Protein AF-A0A061RBA2-F1 (afdb_monomer_lite)

Organism: NCBI:txid582737

Foldseek 3Di:
DPDDLVRLLVVLQVQLLVCLVVVVQLSNLVSLLCSCPVRPDDNVVLVPDPSCVSSVPDPSVLVSQCRGDPHDHSVVSVVVVVCVVPPCLVVLLCVLVVQLVVLVVVLVVLVVLQVQLVVDDDPRDPNVVSVVSNVVSVVSNVVSVVVNVVSVVVVVVVVVVVVVVVVVVVVVVVVVVPDDPPDDDDD

InterPro domains:
  IPR021883 Protein LOW PSII ACCUMULATION 1-like [PF11998] (76-152)

Radius of gyration: 28.34 Å; chains: 1; bounding box: 62×50×85 Å

Sequence (187 aa):
MDPNADEARAAHYNSACCYTKLRKWDEAADSVVSAVNDYDLKFIVALKDDDLKELREQPVFDRVVGEVTGGLSQEAYIKARQEARSPFMLVRTIALGGLSAGAALGLIIITGRLIAAIRGGEGAPDLQQTLQNFGINAGALALLVFLLARDQRRKKRELGVIEREERLAKLQVQDDGGRPSAASPAP

Secondary structure (DSSP, 8-state):
-PPPHHHHHHHHHHHHHHHHHTT-HHHHHHHHHHHHHTT---HHHHHH-STTHHHHHSTTHHHHHHHSTTS--HHHHHHHHHHHHSTTHHHHHHHHHHHHHHHHHHHHHHHHHHHHHHH--TTPPPHHHHHHHHHHHHHHHHHHHHHHHHHHHHHHHHHHHHHHHHHHHHHHHHHTT-S--------

pLDDT: mean 84.37, std 13.99, range [33.91, 96.94]

Structure (mmCIF, N/CA/C/O backbone):
data_AF-A0A061RBA2-F1
#
_entry.id   AF-A0A061RBA2-F1
#
loop_
_atom_site.group_PDB
_atom_site.id
_atom_site.type_symbol
_atom_site.label_atom_id
_atom_site.label_alt_id
_atom_site.label_comp_id
_atom_site.label_asym_id
_atom_site.label_entity_id
_atom_site.label_seq_id
_atom_site.pdbx_PDB_ins_code
_atom_site.Cartn_x
_atom_site.Cartn_y
_atom_site.Cartn_z
_atom_site.occupancy
_atom_site.B_iso_or_equiv
_atom_site.auth_seq_id
_atom_site.auth_comp_id
_atom_site.auth_asym_id
_atom_site.auth_atom_id
_atom_site.pdbx_PDB_model_num
ATOM 1 N N . MET A 1 1 ? 34.773 -3.285 -37.313 1.00 58.47 1 MET A N 1
ATOM 2 C CA . MET A 1 1 ? 35.112 -2.506 -36.109 1.00 58.47 1 MET A CA 1
ATOM 3 C C . MET A 1 1 ? 34.164 -2.993 -35.049 1.00 58.47 1 MET A C 1
ATOM 5 O O . MET A 1 1 ? 32.964 -2.900 -35.277 1.00 58.47 1 MET A O 1
ATOM 9 N N . ASP A 1 2 ? 34.690 -3.587 -33.987 1.00 73.00 2 ASP A N 1
ATOM 10 C CA . ASP A 1 2 ? 33.855 -3.984 -32.859 1.00 73.00 2 ASP A CA 1
ATOM 11 C C . ASP A 1 2 ? 33.477 -2.709 -32.091 1.00 73.00 2 ASP A C 1
ATOM 13 O O . ASP A 1 2 ? 34.366 -1.888 -31.835 1.00 73.00 2 ASP A O 1
ATOM 17 N N . PRO A 1 3 ? 32.183 -2.474 -31.817 1.00 75.38 3 PRO A N 1
ATOM 18 C CA . PRO A 1 3 ? 31.733 -1.247 -31.175 1.00 75.38 3 PRO A CA 1
ATOM 19 C C . PRO A 1 3 ? 32.320 -1.127 -29.768 1.00 75.38 3 PRO A C 1
ATOM 21 O O . PRO A 1 3 ? 32.401 -2.109 -29.026 1.00 75.38 3 PRO A O 1
ATOM 24 N N . ASN A 1 4 ? 32.706 0.091 -29.384 1.00 88.25 4 ASN A N 1
ATOM 25 C CA . ASN A 1 4 ? 33.126 0.359 -28.010 1.00 88.25 4 ASN A CA 1
ATOM 26 C C . ASN A 1 4 ? 31.926 0.226 -27.046 1.00 88.25 4 ASN A C 1
ATOM 28 O O . ASN A 1 4 ? 30.779 0.408 -27.451 1.00 88.25 4 ASN A O 1
ATOM 32 N N . ALA A 1 5 ? 32.170 -0.027 -25.757 1.00 85.62 5 ALA A N 1
ATOM 33 C CA . ALA A 1 5 ? 31.116 -0.216 -24.752 1.00 85.62 5 ALA A CA 1
ATOM 34 C C . ALA A 1 5 ? 30.119 0.960 -24.689 1.00 85.62 5 ALA A C 1
ATOM 36 O O . ALA A 1 5 ? 28.915 0.750 -24.550 1.00 85.62 5 ALA A O 1
ATOM 37 N N . ASP A 1 6 ? 30.598 2.195 -24.864 1.00 87.69 6 ASP A N 1
ATOM 38 C CA . ASP A 1 6 ? 29.746 3.390 -24.899 1.00 87.69 6 ASP A CA 1
ATOM 39 C C . ASP A 1 6 ? 28.858 3.455 -26.151 1.00 87.69 6 ASP A C 1
ATOM 41 O O . ASP A 1 6 ? 27.699 3.869 -26.074 1.00 87.69 6 ASP A O 1
ATOM 45 N N . GLU A 1 7 ? 29.386 3.026 -27.300 1.00 88.81 7 GLU A N 1
ATOM 46 C CA . GLU A 1 7 ? 28.647 2.969 -28.564 1.00 88.81 7 GLU A CA 1
ATOM 47 C C . GLU A 1 7 ? 27.598 1.860 -28.520 1.00 88.81 7 GLU A C 1
ATOM 49 O O . GLU A 1 7 ? 26.463 2.072 -28.941 1.00 88.81 7 GLU A O 1
ATOM 54 N N . ALA A 1 8 ? 27.944 0.707 -27.940 1.00 88.75 8 ALA A N 1
ATOM 55 C CA . ALA A 1 8 ? 27.019 -0.395 -27.721 1.00 88.75 8 ALA A CA 1
ATOM 56 C C . ALA A 1 8 ? 25.894 0.004 -26.752 1.00 88.75 8 ALA A C 1
ATOM 58 O O . ALA A 1 8 ? 24.720 -0.205 -27.064 1.00 88.75 8 ALA A O 1
ATOM 59 N N . ARG A 1 9 ? 26.212 0.691 -25.642 1.00 91.81 9 ARG A N 1
ATOM 60 C CA . ARG A 1 9 ? 25.202 1.254 -24.730 1.00 91.81 9 ARG A CA 1
ATOM 61 C C . ARG A 1 9 ? 24.229 2.169 -25.466 1.00 91.81 9 ARG A C 1
ATOM 63 O O . ARG A 1 9 ? 23.015 2.020 -25.334 1.00 91.81 9 ARG A O 1
ATOM 70 N N . ALA A 1 10 ? 24.757 3.125 -26.232 1.00 91.25 10 ALA A N 1
ATOM 71 C CA . ALA A 1 10 ? 23.942 4.072 -26.984 1.00 91.25 10 ALA A CA 1
ATOM 72 C C . ALA A 1 10 ? 23.105 3.368 -28.062 1.00 91.25 10 ALA A C 1
ATOM 74 O O . ALA A 1 10 ? 21.946 3.720 -28.258 1.00 91.25 10 ALA A O 1
ATOM 75 N N . ALA A 1 11 ? 23.657 2.351 -28.727 1.00 92.88 11 ALA A N 1
ATOM 76 C CA . ALA A 1 11 ? 22.949 1.566 -29.729 1.00 92.88 11 ALA A CA 1
ATOM 77 C C . ALA A 1 11 ? 21.765 0.803 -29.122 1.00 92.88 11 ALA A C 1
ATOM 79 O O . ALA A 1 11 ? 20.645 0.949 -29.612 1.00 92.88 11 ALA A O 1
ATOM 80 N N . HIS A 1 12 ? 21.976 0.064 -28.026 1.00 92.50 12 HIS A N 1
ATOM 81 C CA . HIS A 1 12 ? 20.900 -0.654 -27.338 1.00 92.50 12 HIS A CA 1
ATOM 82 C C . HIS A 1 12 ? 19.836 0.306 -26.797 1.00 92.50 12 HIS A C 1
ATOM 84 O O . HIS A 1 12 ? 18.644 0.087 -27.013 1.00 92.50 12 HIS A O 1
ATOM 90 N N . TYR A 1 13 ? 20.244 1.432 -26.210 1.00 93.00 13 TYR A N 1
ATOM 91 C CA . TYR A 1 13 ? 19.311 2.458 -25.750 1.00 93.00 13 TYR A CA 1
ATOM 92 C C . TYR A 1 13 ? 18.467 3.058 -26.885 1.00 93.00 13 TYR A C 1
ATOM 94 O O . TYR A 1 13 ? 17.239 3.078 -26.816 1.00 93.00 13 TYR A O 1
ATOM 102 N N . ASN A 1 14 ? 19.108 3.490 -27.972 1.00 94.88 14 ASN A N 1
ATOM 103 C CA . ASN A 1 14 ? 18.415 4.062 -29.126 1.00 94.88 14 ASN A CA 1
ATOM 104 C C . ASN A 1 14 ? 17.501 3.031 -29.801 1.00 94.88 14 ASN A C 1
ATOM 106 O O . ASN A 1 14 ? 16.414 3.380 -30.269 1.00 94.88 14 ASN A O 1
ATOM 110 N N . SER A 1 15 ? 17.917 1.761 -29.828 1.00 94.50 15 SER A N 1
ATOM 111 C CA . SER A 1 15 ? 17.091 0.668 -30.334 1.00 94.50 15 SER A CA 1
ATOM 112 C C . SER A 1 15 ? 15.850 0.458 -29.468 1.00 94.50 15 SER A C 1
ATOM 114 O O . SER A 1 15 ? 14.761 0.349 -30.023 1.00 94.50 15 SER A O 1
ATOM 116 N N . ALA A 1 16 ? 15.964 0.537 -28.137 1.00 94.75 16 ALA A N 1
ATOM 117 C CA . ALA A 1 16 ? 14.819 0.472 -27.234 1.00 94.75 16 ALA A CA 1
ATOM 118 C C . ALA A 1 16 ? 13.806 1.597 -27.502 1.00 94.75 16 ALA A C 1
ATOM 120 O O . ALA A 1 16 ? 12.604 1.336 -27.607 1.00 94.75 16 ALA A O 1
ATOM 121 N N . CYS A 1 17 ? 14.276 2.836 -27.688 1.00 95.06 17 CYS A N 1
ATOM 122 C CA . CYS A 1 17 ? 13.412 3.967 -28.046 1.00 95.06 17 CYS A CA 1
ATOM 123 C C . CYS A 1 17 ? 12.725 3.750 -29.406 1.00 95.06 17 CYS A C 1
ATOM 125 O O . CYS A 1 17 ? 11.528 4.003 -29.553 1.00 95.06 17 CYS A O 1
ATOM 127 N N . CYS A 1 18 ? 13.452 3.233 -30.401 1.00 95.38 18 CYS A N 1
ATOM 128 C CA . CYS A 1 18 ? 12.883 2.919 -31.712 1.00 95.38 18 CYS A CA 1
ATOM 129 C C . CYS A 1 18 ? 11.846 1.792 -31.641 1.00 95.38 18 CYS A C 1
ATOM 131 O O . CYS A 1 18 ? 10.752 1.936 -32.183 1.00 95.38 18 CYS A O 1
ATOM 133 N N . TYR A 1 19 ? 12.148 0.688 -30.956 1.00 95.69 19 TYR A N 1
ATOM 134 C CA . TYR A 1 19 ? 11.224 -0.433 -30.794 1.00 95.69 19 TYR A CA 1
ATOM 135 C C . TYR A 1 19 ? 9.962 -0.031 -30.034 1.00 95.69 19 TYR A C 1
ATOM 137 O O . TYR A 1 19 ? 8.870 -0.443 -30.421 1.00 95.69 19 TYR A O 1
ATOM 145 N N . THR A 1 20 ? 10.087 0.860 -29.048 1.00 93.56 20 THR A N 1
ATOM 146 C CA . THR A 1 20 ? 8.939 1.451 -28.349 1.00 93.56 20 THR A CA 1
ATOM 147 C C . THR A 1 20 ? 8.023 2.198 -29.322 1.00 93.56 20 THR A C 1
ATOM 149 O O . THR A 1 20 ? 6.826 1.923 -29.368 1.00 93.56 20 THR A O 1
ATOM 152 N N . LYS A 1 21 ? 8.578 3.060 -30.188 1.00 92.56 21 LYS A N 1
ATOM 153 C CA . LYS A 1 21 ? 7.811 3.778 -31.230 1.00 92.56 21 LYS A CA 1
ATOM 154 C C . LYS A 1 21 ? 7.180 2.839 -32.262 1.00 92.56 21 LYS A C 1
ATOM 156 O O . LYS A 1 21 ? 6.115 3.133 -32.800 1.00 92.56 21 LYS A O 1
ATOM 161 N N . LEU A 1 22 ? 7.818 1.700 -32.526 1.00 92.94 22 LEU A N 1
ATOM 162 C CA . LEU A 1 22 ? 7.304 0.648 -33.406 1.00 92.94 22 LEU A CA 1
ATOM 163 C C . LEU A 1 22 ? 6.329 -0.315 -32.708 1.00 92.94 22 LEU A C 1
ATOM 165 O O . LEU A 1 22 ? 5.834 -1.230 -33.364 1.00 92.94 22 LEU A O 1
ATOM 169 N N . ARG A 1 23 ? 6.040 -0.123 -31.410 1.00 90.06 23 ARG A N 1
ATOM 170 C CA . ARG A 1 23 ? 5.197 -1.003 -30.577 1.00 90.06 23 ARG A CA 1
ATOM 171 C C . ARG A 1 23 ? 5.680 -2.455 -30.519 1.00 90.06 23 ARG A C 1
ATOM 173 O O . ARG A 1 23 ? 4.893 -3.382 -30.344 1.00 90.06 23 ARG A O 1
ATOM 180 N N . LYS A 1 24 ? 6.988 -2.640 -30.666 1.00 91.56 24 LYS A N 1
ATOM 181 C CA . LYS A 1 24 ? 7.698 -3.910 -30.519 1.00 91.56 24 LYS A CA 1
ATOM 182 C C . LYS A 1 24 ? 8.152 -4.050 -29.073 1.00 91.56 24 LYS A C 1
ATOM 184 O O . LYS A 1 24 ? 9.262 -3.662 -28.715 1.00 91.56 24 LYS A O 1
ATOM 189 N N . TRP A 1 25 ? 7.216 -4.450 -28.217 1.00 90.25 25 TRP A N 1
ATOM 190 C CA . TRP A 1 25 ? 7.360 -4.313 -26.768 1.00 90.25 25 TRP A CA 1
ATOM 191 C C . TRP A 1 25 ? 8.420 -5.241 -26.174 1.00 90.25 25 TRP A C 1
ATOM 193 O O . TRP A 1 25 ? 9.168 -4.804 -25.303 1.00 90.25 25 TRP A O 1
ATOM 203 N N . ASP A 1 26 ? 8.511 -6.481 -26.655 1.00 90.44 26 ASP A N 1
ATOM 204 C CA . ASP A 1 26 ? 9.513 -7.442 -26.190 1.00 90.44 26 ASP A CA 1
ATOM 205 C C . ASP A 1 26 ? 10.922 -7.028 -26.619 1.00 90.44 26 ASP A C 1
ATOM 207 O O . ASP A 1 26 ? 11.812 -6.938 -25.781 1.00 90.44 26 ASP A O 1
ATOM 211 N N . GLU A 1 27 ? 11.117 -6.646 -27.882 1.00 92.75 27 GLU A N 1
ATOM 212 C CA . GLU A 1 27 ? 12.429 -6.204 -28.364 1.00 92.75 27 GLU A CA 1
ATOM 213 C C . GLU A 1 27 ? 12.877 -4.899 -27.695 1.00 92.75 27 GLU A C 1
ATOM 215 O O . GLU A 1 27 ? 14.066 -4.708 -27.422 1.00 92.75 27 GLU A O 1
ATOM 220 N N . ALA A 1 28 ? 11.931 -4.001 -27.400 1.00 94.56 28 ALA A N 1
ATOM 221 C CA . ALA A 1 28 ? 12.200 -2.799 -26.622 1.00 94.56 28 ALA A CA 1
ATOM 222 C C . ALA A 1 28 ? 12.632 -3.145 -25.191 1.00 94.56 28 ALA A C 1
ATOM 224 O O . ALA A 1 28 ? 13.622 -2.596 -24.710 1.00 94.56 28 ALA A O 1
ATOM 225 N N . ALA A 1 29 ? 11.919 -4.060 -24.527 1.00 93.69 29 ALA A N 1
ATOM 226 C CA . ALA A 1 29 ? 12.232 -4.520 -23.179 1.00 93.69 29 ALA A CA 1
ATOM 227 C C . ALA A 1 29 ? 13.623 -5.162 -23.106 1.00 93.69 29 ALA A C 1
ATOM 229 O O . ALA A 1 29 ? 14.443 -4.743 -22.289 1.00 93.69 29 ALA A O 1
ATOM 230 N N . ASP A 1 30 ? 13.916 -6.099 -24.006 1.00 94.88 30 ASP A N 1
ATOM 231 C CA . ASP A 1 30 ? 15.189 -6.821 -24.041 1.00 94.88 30 ASP A CA 1
ATOM 232 C C . ASP A 1 30 ? 16.357 -5.858 -24.309 1.00 94.88 30 ASP A C 1
AT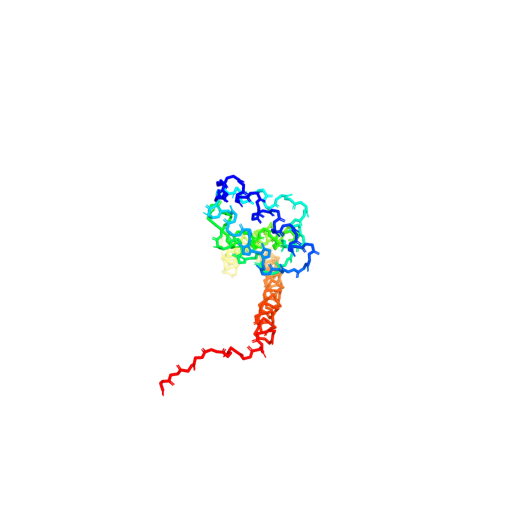OM 234 O O . ASP A 1 30 ? 17.406 -5.929 -23.667 1.00 94.88 30 ASP A O 1
ATOM 238 N N . SER A 1 31 ? 16.147 -4.868 -25.184 1.00 94.56 31 SER A N 1
ATOM 239 C CA . SER A 1 31 ? 17.141 -3.826 -25.462 1.00 94.56 31 SER A CA 1
ATOM 240 C C . SER A 1 31 ? 17.426 -2.940 -24.243 1.00 94.56 31 SER A C 1
ATOM 242 O O . SER A 1 31 ? 18.573 -2.543 -24.035 1.00 94.56 31 SER A O 1
ATOM 244 N N . VAL A 1 32 ? 16.416 -2.642 -23.411 1.00 93.81 32 VAL A N 1
ATOM 245 C CA . VAL A 1 32 ? 16.615 -1.921 -22.138 1.00 93.81 32 VAL A CA 1
ATOM 246 C C . VAL A 1 32 ? 17.376 -2.787 -21.137 1.00 93.81 32 VAL A C 1
ATOM 248 O O . VAL A 1 32 ? 18.303 -2.284 -20.503 1.00 93.81 32 VAL A O 1
ATOM 251 N N . VAL A 1 33 ? 17.017 -4.067 -21.002 1.00 93.62 33 VAL A N 1
ATOM 252 C CA . VAL A 1 33 ? 17.697 -5.003 -20.092 1.00 93.62 33 VAL A CA 1
ATOM 253 C C . VAL A 1 33 ? 19.177 -5.108 -20.448 1.00 93.62 33 VAL A C 1
ATOM 255 O O . VAL A 1 33 ? 20.013 -4.874 -19.576 1.00 93.62 33 VAL A O 1
ATOM 258 N N . SER A 1 34 ? 19.512 -5.343 -21.720 1.00 92.81 34 SER A N 1
ATOM 259 C CA . SER A 1 34 ? 20.907 -5.389 -22.169 1.00 92.81 34 SER A CA 1
ATOM 260 C C . SER A 1 34 ? 21.630 -4.058 -21.984 1.00 92.81 34 SER A C 1
ATOM 262 O O . SER A 1 34 ? 22.757 -4.035 -21.497 1.00 92.81 34 SER A O 1
ATOM 264 N N . ALA A 1 35 ? 20.994 -2.920 -22.290 1.00 92.62 35 ALA A N 1
ATOM 265 C CA . ALA A 1 35 ? 21.623 -1.615 -22.078 1.00 92.62 35 ALA A CA 1
ATOM 266 C C . ALA A 1 35 ? 22.026 -1.398 -20.610 1.00 92.62 35 ALA A C 1
ATOM 268 O O . ALA A 1 35 ? 23.083 -0.824 -20.343 1.00 92.62 35 ALA A O 1
ATOM 269 N N . VAL A 1 36 ? 21.197 -1.845 -19.664 1.00 92.19 36 VAL A N 1
ATOM 270 C CA . VAL A 1 36 ? 21.453 -1.672 -18.231 1.00 92.19 36 VAL A CA 1
ATOM 271 C C . VAL A 1 36 ? 22.423 -2.717 -17.687 1.00 92.19 36 VAL A C 1
ATOM 273 O O . VAL A 1 36 ? 23.406 -2.346 -17.053 1.00 92.19 36 VAL A O 1
ATOM 276 N N . ASN A 1 37 ? 22.163 -4.000 -17.929 1.00 91.62 37 ASN A N 1
ATOM 277 C CA . ASN A 1 37 ? 22.933 -5.092 -17.336 1.00 91.62 37 ASN A CA 1
ATOM 278 C C . ASN A 1 37 ? 24.298 -5.276 -18.005 1.00 91.62 37 ASN A C 1
ATOM 280 O O . ASN A 1 37 ? 25.292 -5.469 -17.307 1.00 91.62 37 ASN A O 1
ATOM 284 N N . ASP A 1 38 ? 24.350 -5.198 -19.336 1.00 91.94 38 ASP A N 1
ATOM 285 C CA . ASP A 1 38 ? 25.556 -5.534 -20.101 1.00 91.94 38 ASP A CA 1
ATOM 286 C C . ASP A 1 38 ? 26.443 -4.302 -20.334 1.00 91.94 38 ASP A C 1
ATOM 288 O O . ASP A 1 38 ? 27.662 -4.424 -20.464 1.00 91.94 38 ASP A O 1
ATOM 292 N N . TYR A 1 39 ? 25.845 -3.104 -20.360 1.00 90.69 39 TYR A N 1
ATOM 293 C CA . TYR A 1 3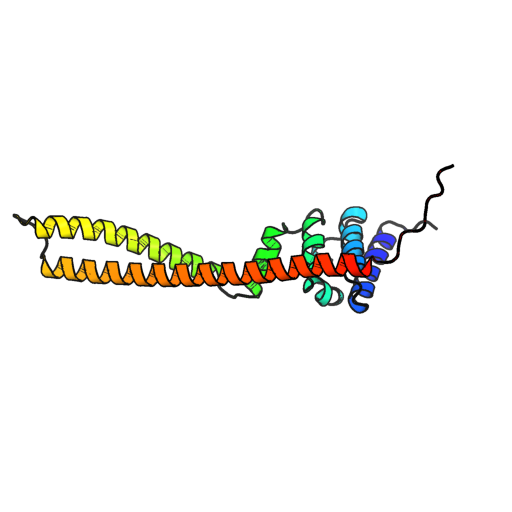9 ? 26.537 -1.860 -20.720 1.00 90.69 39 TYR A CA 1
ATOM 294 C C . TYR A 1 39 ? 26.451 -0.739 -19.665 1.00 90.69 39 TYR A C 1
ATOM 296 O O . TYR A 1 39 ? 26.812 0.407 -19.954 1.00 90.69 39 TYR A O 1
ATOM 304 N N . ASP A 1 40 ? 26.013 -1.058 -18.442 1.00 88.50 40 ASP A N 1
ATOM 305 C CA . ASP A 1 40 ? 25.971 -0.157 -17.275 1.00 88.50 40 ASP A CA 1
ATOM 306 C C . ASP A 1 40 ? 25.177 1.145 -17.520 1.00 88.50 40 ASP A C 1
ATOM 308 O O . ASP A 1 40 ? 25.499 2.234 -17.029 1.00 88.50 40 ASP A O 1
ATOM 312 N N . LEU A 1 41 ? 24.108 1.074 -18.321 1.00 90.00 41 LEU A N 1
ATOM 313 C CA . LEU A 1 41 ? 23.149 2.171 -18.383 1.00 90.00 41 LEU A CA 1
ATOM 314 C C . LEU A 1 41 ? 22.434 2.282 -17.036 1.00 90.00 41 LEU A C 1
ATOM 316 O O . LEU A 1 41 ? 21.766 1.362 -16.580 1.00 90.00 41 LEU A O 1
ATOM 320 N N . LYS A 1 42 ? 22.459 3.465 -16.428 1.00 89.31 42 LYS A N 1
ATOM 321 C CA . LYS A 1 42 ? 21.667 3.710 -15.219 1.00 89.31 42 LYS A CA 1
ATOM 322 C C . LYS A 1 42 ? 20.180 3.551 -15.535 1.00 89.31 42 LYS A C 1
ATOM 324 O O . LYS A 1 42 ? 19.627 4.357 -16.282 1.00 89.31 42 LYS A O 1
ATOM 329 N N . PHE A 1 43 ? 19.504 2.602 -14.887 1.00 88.94 43 PHE A N 1
ATOM 330 C CA . PHE A 1 43 ? 18.077 2.334 -15.117 1.00 88.94 43 PHE A CA 1
ATOM 331 C C . PHE A 1 43 ? 17.177 3.573 -14.967 1.00 88.94 43 PHE A C 1
ATOM 333 O O . PHE A 1 43 ? 16.178 3.726 -15.668 1.00 88.94 43 PHE A O 1
ATOM 340 N N . ILE A 1 44 ? 17.564 4.517 -14.099 1.00 87.44 44 ILE A N 1
ATOM 341 C CA . ILE A 1 44 ? 16.845 5.786 -13.921 1.00 87.44 44 ILE A CA 1
ATOM 342 C C . ILE A 1 44 ? 16.735 6.613 -15.212 1.00 87.44 44 ILE A C 1
ATOM 344 O O . ILE A 1 44 ? 15.800 7.398 -15.342 1.00 87.44 44 ILE A O 1
ATOM 348 N N . VAL A 1 45 ? 17.670 6.449 -16.152 1.00 90.50 45 VAL A N 1
ATOM 349 C CA . VAL A 1 45 ? 17.635 7.107 -17.464 1.00 90.50 45 VAL A CA 1
ATOM 350 C C . VAL A 1 45 ? 16.435 6.583 -18.254 1.00 90.50 45 VAL A C 1
ATOM 352 O O . VAL A 1 45 ? 15.566 7.368 -18.624 1.00 90.50 45 VAL A O 1
ATOM 355 N N . ALA A 1 46 ? 16.296 5.259 -18.367 1.00 89.19 46 ALA A N 1
ATOM 356 C CA . ALA A 1 46 ? 15.157 4.631 -19.038 1.00 89.19 46 ALA A CA 1
ATOM 357 C C . ALA A 1 46 ? 13.810 4.904 -18.329 1.00 89.19 46 ALA A C 1
ATOM 359 O O . ALA A 1 46 ? 12.763 5.035 -18.963 1.00 89.19 46 ALA A O 1
ATOM 360 N N . LEU A 1 47 ? 13.826 5.047 -16.999 1.00 88.31 47 LEU A N 1
ATOM 361 C CA . LEU A 1 47 ? 12.650 5.409 -16.195 1.00 88.31 47 LEU A CA 1
ATOM 362 C C . LEU A 1 47 ? 12.194 6.867 -16.343 1.00 88.31 47 LEU A C 1
ATOM 364 O O . LEU A 1 47 ? 11.046 7.160 -16.009 1.00 88.31 47 LEU A O 1
ATOM 368 N N . LYS A 1 48 ? 13.067 7.775 -16.790 1.00 89.75 48 LYS A N 1
ATOM 369 C CA . LYS A 1 48 ? 12.754 9.205 -16.939 1.00 89.75 48 LYS A CA 1
ATOM 370 C C . LYS A 1 48 ? 12.536 9.637 -18.381 1.00 89.75 48 LYS A C 1
ATOM 372 O O . LYS A 1 48 ? 11.938 10.685 -18.580 1.00 89.75 48 LYS A O 1
ATOM 377 N N . ASP A 1 49 ? 12.997 8.859 -19.355 1.00 91.06 49 ASP A N 1
ATOM 378 C CA . ASP A 1 49 ? 12.876 9.227 -20.765 1.00 91.06 49 ASP A CA 1
ATOM 379 C C . ASP A 1 49 ? 11.411 9.216 -21.231 1.00 91.06 49 ASP A C 1
ATOM 381 O O . ASP A 1 49 ? 10.650 8.300 -20.905 1.00 91.06 49 ASP A O 1
ATOM 385 N N . ASP A 1 50 ? 11.003 10.235 -21.976 1.00 92.62 50 ASP A N 1
ATOM 386 C CA . ASP A 1 50 ? 9.662 10.332 -22.547 1.00 92.62 50 ASP A CA 1
ATOM 387 C C . ASP A 1 50 ? 9.463 9.359 -23.721 1.00 92.62 50 ASP A C 1
ATOM 389 O O . ASP A 1 50 ? 8.359 8.837 -23.886 1.00 92.62 50 ASP A O 1
ATOM 393 N N . ASP A 1 51 ? 10.519 9.020 -24.472 1.00 90.75 51 ASP A N 1
ATOM 394 C CA . ASP A 1 51 ? 10.459 8.072 -25.595 1.00 90.75 51 ASP A CA 1
ATOM 395 C C . ASP A 1 51 ? 10.128 6.645 -25.135 1.00 90.75 51 ASP A C 1
ATOM 397 O O . ASP A 1 51 ? 9.531 5.871 -25.882 1.00 90.75 51 ASP A O 1
ATOM 401 N N . LEU A 1 52 ? 10.472 6.300 -23.892 1.00 93.44 52 LEU A N 1
ATOM 402 C CA . LEU A 1 52 ? 10.166 5.001 -23.285 1.00 93.44 52 LEU A CA 1
ATOM 403 C C . LEU A 1 52 ? 8.875 5.018 -22.461 1.00 93.44 52 LEU A C 1
ATOM 405 O O . LEU A 1 52 ? 8.514 4.007 -21.857 1.00 93.44 52 LEU A O 1
ATOM 409 N N . LYS A 1 53 ? 8.148 6.141 -22.419 1.00 92.06 53 LYS A N 1
ATOM 410 C CA . LYS A 1 53 ? 6.921 6.262 -21.624 1.00 92.06 53 LYS A CA 1
ATOM 411 C C . LYS A 1 53 ? 5.878 5.215 -22.010 1.00 92.06 53 LYS A C 1
ATOM 413 O O . LYS A 1 53 ? 5.311 4.588 -21.120 1.00 92.06 53 LYS A O 1
ATOM 418 N N . GLU A 1 54 ? 5.661 5.001 -23.307 1.00 89.81 54 GLU A N 1
ATOM 419 C CA . GLU A 1 54 ? 4.693 4.008 -23.788 1.00 89.81 54 GLU A CA 1
ATOM 420 C C . GLU A 1 54 ? 5.086 2.586 -23.376 1.00 89.81 54 GLU A C 1
ATOM 422 O O . GLU A 1 54 ? 4.220 1.811 -22.976 1.00 89.81 54 GLU A O 1
ATOM 427 N N . LEU A 1 55 ? 6.387 2.268 -23.393 1.00 91.38 55 LEU A N 1
ATOM 428 C CA . LEU A 1 55 ? 6.904 0.988 -22.912 1.00 91.38 55 LEU A CA 1
ATOM 429 C C . LEU A 1 55 ? 6.627 0.814 -21.413 1.00 91.38 55 LEU A C 1
ATOM 431 O O . LEU A 1 55 ? 6.129 -0.234 -21.016 1.00 91.38 55 LEU A O 1
ATOM 435 N N . ARG A 1 56 ? 6.862 1.847 -20.587 1.00 90.44 56 ARG A N 1
ATOM 436 C CA . ARG A 1 56 ? 6.586 1.818 -19.131 1.00 90.44 56 ARG A CA 1
ATOM 437 C C . ARG A 1 56 ? 5.119 1.572 -18.787 1.00 90.44 56 ARG A C 1
ATOM 439 O O . ARG A 1 56 ? 4.798 1.127 -17.686 1.00 90.44 56 ARG A O 1
ATOM 446 N N . GLU A 1 57 ? 4.214 1.902 -19.697 1.00 87.69 57 GLU A N 1
ATOM 447 C CA . GLU A 1 57 ? 2.786 1.660 -19.522 1.00 87.69 57 GLU A CA 1
ATOM 448 C C . GLU A 1 57 ? 2.387 0.222 -19.878 1.00 87.69 57 GLU A C 1
ATOM 450 O O . GLU A 1 57 ? 1.321 -0.232 -19.452 1.00 87.69 57 GLU A O 1
ATOM 455 N N . GLN A 1 58 ? 3.250 -0.530 -20.563 1.00 87.56 58 GLN A N 1
ATOM 456 C CA . GLN A 1 58 ? 2.985 -1.922 -20.902 1.00 87.56 58 GLN A CA 1
ATOM 457 C C . GLN A 1 58 ? 3.234 -2.878 -19.727 1.00 87.56 58 GLN A C 1
ATOM 459 O O . GLN A 1 58 ? 4.048 -2.593 -18.844 1.00 87.56 58 GLN A O 1
ATOM 464 N N . PRO A 1 59 ? 2.576 -4.051 -19.720 1.00 83.19 59 PRO A N 1
ATOM 465 C CA . PRO A 1 59 ? 2.875 -5.123 -18.769 1.00 83.19 59 PRO A CA 1
ATOM 466 C C . PRO A 1 59 ? 4.294 -5.691 -18.923 1.00 83.19 59 PRO A C 1
ATOM 468 O O . PRO A 1 59 ? 4.906 -6.093 -17.939 1.00 83.19 59 PRO A O 1
ATOM 471 N N . VAL A 1 60 ? 4.857 -5.688 -20.141 1.00 86.69 60 VAL A N 1
ATOM 472 C CA . VAL A 1 60 ? 6.212 -6.223 -20.387 1.00 86.69 60 VAL A CA 1
ATOM 473 C C . VAL A 1 60 ? 7.288 -5.475 -19.595 1.00 86.69 60 VAL A C 1
ATOM 475 O O . VAL A 1 60 ? 8.315 -6.045 -19.246 1.00 86.69 60 VAL A O 1
ATOM 478 N N . PHE A 1 61 ? 7.052 -4.209 -19.247 1.00 89.19 61 PHE A N 1
ATOM 479 C CA . PHE A 1 61 ? 8.024 -3.424 -18.494 1.00 89.19 61 PHE A CA 1
ATOM 480 C C . PHE A 1 61 ? 8.194 -3.912 -17.050 1.00 89.19 61 PHE A C 1
ATOM 482 O O . PHE A 1 61 ? 9.251 -3.709 -16.457 1.00 89.19 61 PHE A O 1
ATOM 489 N N . ASP A 1 62 ? 7.211 -4.629 -16.498 1.00 85.44 62 ASP A N 1
ATOM 490 C CA . ASP A 1 62 ? 7.347 -5.247 -15.179 1.00 85.44 62 ASP A CA 1
ATOM 491 C C . ASP A 1 62 ? 8.429 -6.352 -15.192 1.00 85.44 62 ASP A C 1
ATOM 493 O O . ASP A 1 62 ? 9.101 -6.554 -14.179 1.00 85.44 62 ASP A O 1
ATOM 497 N N . ARG A 1 63 ? 8.665 -7.003 -16.350 1.00 85.38 63 ARG A N 1
ATOM 498 C CA . ARG A 1 63 ? 9.794 -7.929 -16.581 1.00 85.38 63 ARG A CA 1
ATOM 499 C C . ARG A 1 63 ? 11.126 -7.187 -16.542 1.00 85.38 63 ARG A C 1
ATOM 501 O O . ARG A 1 63 ? 12.017 -7.585 -15.801 1.00 85.38 63 ARG A O 1
ATOM 508 N N . VAL A 1 64 ? 11.221 -6.065 -17.262 1.00 89.31 64 VAL A N 1
ATOM 509 C CA . VAL A 1 64 ? 12.426 -5.216 -17.293 1.00 89.31 64 VAL A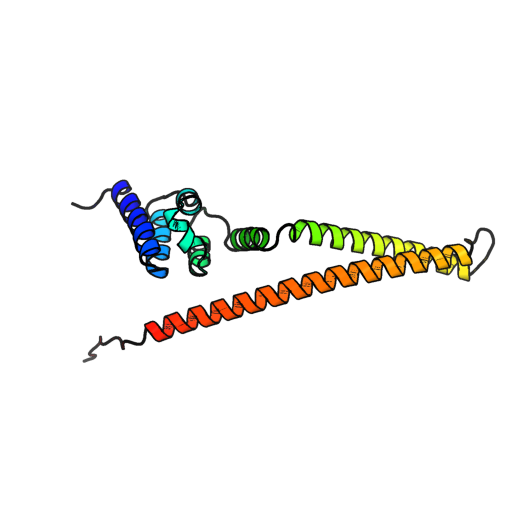 CA 1
ATOM 510 C C . VAL A 1 64 ? 12.838 -4.810 -15.880 1.00 89.31 64 VAL A C 1
ATOM 512 O O . VAL A 1 64 ? 14.001 -4.933 -15.521 1.00 89.31 64 VAL A O 1
ATOM 515 N N . VAL A 1 65 ? 11.889 -4.380 -15.042 1.00 88.31 65 VAL A N 1
ATOM 516 C CA . VAL A 1 65 ? 12.182 -4.009 -13.647 1.00 88.31 65 VAL A CA 1
ATOM 517 C C . VAL A 1 65 ? 12.697 -5.199 -12.826 1.00 88.31 65 VAL A C 1
ATOM 519 O O . VAL A 1 65 ? 13.551 -5.010 -11.965 1.00 88.31 65 VAL A O 1
ATOM 522 N N . GLY A 1 66 ? 12.185 -6.409 -13.066 1.00 84.25 66 GLY A N 1
ATOM 523 C CA . GLY A 1 66 ? 12.632 -7.621 -12.373 1.00 84.25 66 GLY A CA 1
ATOM 524 C C . GLY A 1 66 ? 14.008 -8.130 -12.819 1.00 84.25 66 GLY A C 1
ATOM 525 O O . GLY A 1 66 ? 14.725 -8.716 -12.011 1.00 84.25 66 GLY A O 1
ATOM 526 N N . GLU A 1 67 ? 14.379 -7.901 -14.079 1.00 87.81 67 GLU A N 1
ATOM 527 C CA . GLU A 1 67 ? 15.625 -8.400 -14.683 1.00 87.81 67 GLU A CA 1
ATOM 528 C C . GLU A 1 67 ? 16.792 -7.406 -14.601 1.00 87.81 67 GLU A C 1
ATOM 530 O O . GLU A 1 67 ? 17.957 -7.802 -14.673 1.00 87.81 67 GLU A O 1
ATOM 535 N N . VAL A 1 68 ? 16.508 -6.113 -14.443 1.00 88.31 68 VAL A N 1
ATOM 536 C CA . VAL A 1 68 ? 17.526 -5.061 -14.374 1.00 88.31 68 VAL A CA 1
ATOM 537 C C . VAL A 1 68 ? 18.247 -5.040 -13.017 1.00 88.31 68 VAL A C 1
ATOM 539 O O . VAL A 1 68 ? 17.650 -4.863 -11.953 1.00 88.31 68 VAL A O 1
ATOM 542 N N . THR A 1 69 ? 19.576 -5.122 -13.062 1.00 72.62 69 THR A N 1
ATOM 543 C CA . THR A 1 69 ? 20.464 -5.049 -11.896 1.00 72.62 69 THR A CA 1
ATOM 544 C C . THR A 1 69 ? 20.576 -3.606 -11.396 1.00 72.62 69 THR A C 1
ATOM 546 O O . THR A 1 69 ? 20.791 -2.675 -12.167 1.00 72.62 69 THR A O 1
ATOM 549 N N . GLY A 1 70 ? 20.426 -3.391 -10.084 1.00 69.62 70 GLY A N 1
ATOM 550 C CA . GLY A 1 70 ? 20.506 -2.050 -9.482 1.00 69.62 70 GLY A CA 1
ATOM 551 C C . GLY A 1 70 ? 19.249 -1.180 -9.659 1.00 69.62 70 GLY A C 1
ATOM 552 O O . GLY A 1 70 ? 19.287 0.015 -9.356 1.00 69.62 70 GLY A O 1
ATOM 553 N N . GLY A 1 71 ? 18.140 -1.762 -10.134 1.00 68.00 71 GLY A N 1
ATOM 554 C CA . GLY A 1 71 ? 16.823 -1.124 -10.227 1.00 68.00 71 GLY A CA 1
ATOM 555 C C . GLY A 1 71 ? 15.997 -1.164 -8.929 1.00 68.00 71 GLY A C 1
ATOM 556 O O . GLY A 1 71 ? 16.416 -1.696 -7.902 1.00 68.00 71 GLY A O 1
ATOM 557 N N . LEU A 1 72 ? 14.788 -0.586 -8.971 1.00 69.12 72 LEU A N 1
ATOM 558 C CA . LEU A 1 72 ? 13.759 -0.812 -7.943 1.00 69.12 72 LEU A CA 1
ATOM 559 C C . LEU A 1 72 ? 13.366 -2.293 -7.940 1.00 69.12 72 LEU A C 1
ATOM 561 O O . LEU A 1 72 ? 13.268 -2.888 -9.008 1.00 69.12 72 LEU A O 1
ATOM 565 N N . SER A 1 73 ? 13.062 -2.876 -6.774 1.00 73.12 73 SER A N 1
ATOM 566 C CA . SER A 1 73 ? 12.462 -4.214 -6.766 1.00 73.12 73 SER A CA 1
ATOM 567 C C . SER A 1 73 ? 11.131 -4.192 -7.524 1.00 73.12 73 SER A C 1
ATOM 569 O O . SER A 1 73 ? 10.376 -3.216 -7.439 1.00 73.12 73 SER A O 1
ATOM 571 N N . GLN A 1 74 ? 10.824 -5.271 -8.246 1.00 72.38 74 GLN A N 1
ATOM 572 C CA . GLN A 1 74 ? 9.581 -5.395 -9.014 1.00 72.38 74 GLN A CA 1
ATOM 573 C C . GLN A 1 74 ? 8.346 -5.116 -8.138 1.00 72.38 74 GLN A C 1
ATOM 575 O O . GLN A 1 74 ? 7.452 -4.371 -8.532 1.00 72.38 74 GLN A O 1
ATOM 580 N N . GLU A 1 75 ? 8.343 -5.614 -6.897 1.00 74.31 75 GLU A N 1
ATOM 581 C CA . GLU A 1 75 ? 7.285 -5.340 -5.918 1.00 74.31 75 GLU A CA 1
ATOM 582 C C . GLU A 1 75 ? 7.161 -3.850 -5.570 1.00 74.31 75 GLU A C 1
ATOM 584 O O . GLU A 1 75 ? 6.051 -3.314 -5.505 1.00 74.31 75 GLU A O 1
ATOM 589 N N . ALA A 1 76 ? 8.286 -3.160 -5.352 1.00 76.31 76 ALA A N 1
ATOM 590 C CA . ALA A 1 76 ? 8.289 -1.736 -5.033 1.00 76.31 76 ALA A CA 1
ATOM 591 C C . ALA A 1 76 ? 7.795 -0.894 -6.216 1.00 76.31 76 ALA A C 1
ATOM 593 O O . ALA A 1 76 ? 7.020 0.043 -6.014 1.00 76.31 76 ALA A O 1
ATOM 594 N N . TYR A 1 77 ? 8.188 -1.248 -7.442 1.00 80.75 77 TYR A N 1
ATOM 595 C CA . TYR A 1 77 ? 7.725 -0.578 -8.656 1.00 80.75 77 TYR A CA 1
ATOM 596 C C . TYR A 1 77 ? 6.228 -0.788 -8.895 1.00 80.75 77 TYR A C 1
ATOM 598 O O . TYR A 1 77 ? 5.500 0.189 -9.075 1.00 80.75 77 TYR A O 1
ATOM 606 N N . ILE A 1 78 ? 5.742 -2.031 -8.814 1.00 74.81 78 ILE A N 1
ATOM 607 C CA . ILE A 1 78 ? 4.312 -2.342 -8.951 1.00 74.81 78 ILE A CA 1
ATOM 608 C C . ILE A 1 78 ? 3.510 -1.580 -7.897 1.00 74.81 78 ILE A C 1
ATOM 610 O O . ILE A 1 78 ? 2.490 -0.973 -8.219 1.00 74.81 78 ILE A O 1
ATOM 614 N N . LYS A 1 79 ? 3.983 -1.540 -6.647 1.00 75.75 79 LYS A N 1
ATOM 615 C CA . LYS A 1 79 ? 3.330 -0.785 -5.574 1.00 75.75 79 LYS A CA 1
ATOM 616 C C . LYS A 1 79 ? 3.288 0.718 -5.864 1.00 75.75 79 LYS A C 1
ATOM 618 O O . LYS A 1 79 ? 2.232 1.322 -5.698 1.00 75.75 79 LYS A O 1
ATOM 623 N N . ALA A 1 80 ? 4.386 1.313 -6.329 1.00 78.31 80 ALA A N 1
ATOM 624 C CA . ALA A 1 80 ? 4.432 2.728 -6.704 1.00 78.31 80 ALA A CA 1
ATOM 625 C C . ALA A 1 80 ? 3.505 3.037 -7.895 1.00 78.31 80 ALA A C 1
ATOM 627 O O . ALA A 1 80 ? 2.785 4.036 -7.895 1.00 78.31 80 ALA A O 1
ATOM 628 N N . ARG A 1 81 ? 3.451 2.141 -8.886 1.00 77.88 81 ARG A N 1
ATOM 629 C CA . ARG A 1 81 ? 2.543 2.228 -10.038 1.00 77.88 81 ARG A CA 1
ATOM 630 C C . ARG A 1 81 ? 1.074 2.100 -9.619 1.00 77.88 81 ARG A C 1
ATOM 632 O O . ARG A 1 81 ? 0.221 2.841 -10.106 1.00 77.88 81 ARG A O 1
ATOM 639 N N . GLN A 1 82 ? 0.771 1.197 -8.688 1.00 73.31 82 GLN A N 1
ATOM 640 C CA . GLN A 1 82 ? -0.561 1.050 -8.093 1.00 73.31 82 GLN A CA 1
ATOM 641 C C . GLN A 1 82 ? -0.960 2.266 -7.249 1.00 73.31 82 GLN A C 1
ATOM 643 O O . GLN A 1 82 ? -2.128 2.657 -7.264 1.00 73.31 82 GLN A O 1
ATOM 648 N N . GLU A 1 83 ? -0.012 2.893 -6.551 1.00 75.00 83 GLU A N 1
ATOM 649 C CA . GLU A 1 83 ? -0.234 4.141 -5.815 1.00 75.00 83 GLU A CA 1
ATOM 650 C C . GLU A 1 83 ? -0.529 5.311 -6.762 1.00 75.00 83 GLU A C 1
ATOM 652 O O . GLU A 1 83 ? -1.444 6.091 -6.501 1.00 75.00 83 GLU A O 1
ATOM 657 N N . ALA A 1 84 ? 0.153 5.379 -7.910 1.00 77.69 84 ALA A N 1
ATOM 658 C CA . ALA A 1 84 ? -0.153 6.355 -8.955 1.00 77.69 84 ALA A CA 1
ATOM 659 C C . ALA A 1 84 ? -1.561 6.161 -9.555 1.00 77.69 84 ALA A C 1
ATOM 661 O O . ALA A 1 84 ? -2.241 7.141 -9.854 1.00 77.69 84 ALA A O 1
ATOM 662 N N . ARG A 1 85 ? -2.029 4.911 -9.707 1.00 73.19 85 ARG A N 1
ATOM 663 C CA . ARG A 1 85 ? -3.390 4.606 -10.198 1.00 73.19 85 ARG A CA 1
ATOM 664 C C . ARG A 1 85 ? -4.482 4.831 -9.146 1.00 73.19 85 ARG A C 1
ATOM 666 O O . ARG A 1 85 ? -5.589 5.228 -9.502 1.00 73.19 85 ARG A O 1
ATOM 673 N N . SER A 1 86 ? -4.193 4.574 -7.870 1.00 75.94 86 SER A N 1
ATOM 674 C CA . SER A 1 86 ? -5.135 4.719 -6.751 1.00 75.94 86 SER A CA 1
ATOM 675 C C . SER A 1 86 ? -4.587 5.698 -5.701 1.00 75.94 86 SER A C 1
ATOM 677 O O . SER A 1 86 ? -4.031 5.288 -4.673 1.00 75.94 86 SER A O 1
ATOM 679 N N . PRO A 1 87 ? -4.734 7.017 -5.938 1.00 71.25 87 PRO A N 1
ATOM 680 C CA . PRO A 1 87 ? -4.115 8.013 -5.076 1.00 71.25 87 PRO A CA 1
ATOM 681 C C . PRO A 1 87 ? -4.599 7.852 -3.626 1.00 71.25 87 PRO A C 1
ATOM 683 O O . PRO A 1 87 ? -5.786 7.645 -3.361 1.00 71.25 87 PRO A O 1
ATOM 686 N N . PHE A 1 88 ? -3.657 7.931 -2.680 1.00 80.44 88 PHE A N 1
ATOM 687 C CA . PHE A 1 88 ? -3.867 7.831 -1.225 1.00 80.44 88 PHE A CA 1
ATOM 688 C C . PHE A 1 88 ? -4.319 6.465 -0.683 1.00 80.44 88 PHE A C 1
ATOM 690 O O . PHE A 1 88 ? -4.706 6.373 0.487 1.00 80.44 88 PHE A O 1
ATOM 697 N N . MET A 1 89 ? -4.242 5.384 -1.466 1.00 80.62 89 MET A N 1
ATOM 698 C CA . MET A 1 89 ? -4.629 4.047 -0.994 1.00 80.62 89 MET A CA 1
ATOM 699 C C . MET A 1 89 ? -3.867 3.631 0.275 1.00 80.62 89 MET A C 1
ATOM 701 O O . MET A 1 89 ? -4.472 3.112 1.221 1.00 80.62 89 MET A O 1
ATOM 705 N N . LEU A 1 90 ? -2.551 3.862 0.309 1.00 84.75 90 LEU A N 1
ATOM 706 C CA . LEU A 1 90 ? -1.707 3.521 1.453 1.00 84.75 90 LEU A CA 1
ATOM 707 C C . LEU A 1 90 ? -2.137 4.297 2.702 1.00 84.75 90 LEU A C 1
ATOM 709 O O . LEU A 1 90 ? -2.453 3.690 3.725 1.00 84.75 90 LEU A O 1
ATOM 713 N N . VAL A 1 91 ? -2.225 5.624 2.580 1.00 89.00 91 VAL A N 1
ATOM 714 C CA . VAL A 1 91 ? -2.637 6.533 3.659 1.00 89.00 91 VAL A CA 1
ATOM 715 C C . VAL A 1 91 ? -4.000 6.128 4.210 1.00 89.00 91 VAL A C 1
ATOM 717 O O . VAL A 1 91 ? -4.151 5.956 5.417 1.00 89.00 91 VAL A O 1
ATOM 720 N N . ARG A 1 92 ? -4.981 5.887 3.333 1.00 89.94 92 ARG A N 1
ATOM 721 C CA . ARG A 1 92 ? -6.324 5.462 3.738 1.00 89.94 92 ARG A CA 1
ATOM 722 C C . ARG A 1 92 ? -6.312 4.116 4.460 1.00 89.94 92 ARG A C 1
ATOM 724 O O . ARG A 1 92 ? -7.019 3.960 5.450 1.00 89.94 92 ARG A O 1
ATOM 731 N N . THR A 1 93 ? -5.520 3.151 3.994 1.00 88.81 93 THR A N 1
ATOM 732 C CA . THR A 1 93 ? -5.436 1.819 4.618 1.00 88.81 93 THR A CA 1
ATOM 733 C C . THR A 1 93 ? -4.813 1.900 6.009 1.00 88.81 93 THR A C 1
ATOM 735 O O . THR A 1 93 ? -5.331 1.291 6.941 1.00 88.81 93 THR A O 1
ATOM 738 N N . ILE A 1 94 ? -3.735 2.674 6.161 1.00 91.44 94 ILE A N 1
ATOM 739 C CA . ILE A 1 94 ? -3.072 2.888 7.452 1.00 91.44 94 ILE A CA 1
ATOM 740 C C . ILE A 1 94 ? -4.008 3.632 8.406 1.00 91.44 94 ILE A C 1
ATOM 742 O O . ILE A 1 94 ? -4.183 3.200 9.542 1.00 91.44 94 ILE A O 1
ATOM 746 N N . ALA A 1 95 ? -4.663 4.699 7.940 1.00 93.62 95 ALA A N 1
ATOM 747 C CA . ALA A 1 95 ? -5.598 5.474 8.747 1.00 93.62 95 ALA A CA 1
ATOM 748 C C . ALA A 1 95 ? -6.787 4.623 9.219 1.00 93.62 95 ALA A C 1
ATOM 750 O O . ALA A 1 95 ? -7.052 4.547 10.416 1.00 93.62 95 ALA A O 1
ATOM 751 N N . LEU A 1 96 ? -7.476 3.928 8.305 1.00 92.75 96 LEU A N 1
ATOM 752 C CA . LEU A 1 96 ? -8.612 3.068 8.657 1.00 92.75 96 LEU A CA 1
ATOM 753 C C . LEU A 1 96 ? -8.188 1.879 9.523 1.00 92.75 96 LEU A C 1
ATOM 755 O O . LEU A 1 96 ? -8.906 1.525 10.456 1.00 92.75 96 LEU A O 1
ATOM 759 N N . GLY A 1 97 ? -7.033 1.272 9.243 1.00 94.25 97 GLY A N 1
ATOM 760 C CA . GLY A 1 97 ? -6.487 0.172 10.036 1.00 94.25 97 GLY A CA 1
ATOM 761 C C . GLY A 1 97 ? -6.146 0.605 11.462 1.00 94.25 97 GLY A C 1
ATOM 762 O O . GLY A 1 97 ? -6.579 -0.038 12.416 1.00 94.25 97 GLY A O 1
ATOM 763 N N . GLY A 1 98 ? -5.447 1.732 11.613 1.00 95.19 98 GLY A N 1
ATOM 764 C CA . GLY A 1 98 ? -5.096 2.305 12.912 1.00 95.19 98 GLY A CA 1
ATOM 765 C C . GLY A 1 98 ? -6.323 2.724 13.720 1.00 95.19 98 GLY A C 1
ATOM 766 O O . GLY A 1 98 ? -6.441 2.357 14.888 1.00 95.19 98 GLY A O 1
ATOM 767 N N . LEU A 1 99 ? -7.283 3.412 13.090 1.00 95.00 99 LEU A N 1
ATOM 768 C CA . LEU A 1 99 ? -8.552 3.775 13.728 1.00 95.00 99 LEU A CA 1
ATOM 769 C C . LEU A 1 99 ? -9.345 2.538 14.162 1.00 95.00 99 LEU A C 1
ATOM 771 O O . LEU A 1 99 ? -9.879 2.520 15.266 1.00 95.00 99 LEU A O 1
ATOM 775 N N . SER A 1 100 ? -9.390 1.491 13.332 1.00 95.25 100 SER A N 1
ATOM 776 C CA . SER A 1 100 ? -10.061 0.230 13.683 1.00 95.25 100 SER A CA 1
ATOM 777 C C . SER A 1 100 ? -9.395 -0.441 14.884 1.00 95.25 100 SER A C 1
ATOM 779 O O . SER A 1 100 ? -10.088 -0.892 15.791 1.00 95.25 100 SER A O 1
ATOM 781 N N . ALA A 1 101 ? -8.060 -0.481 14.922 1.00 95.88 101 ALA A N 1
ATOM 782 C CA . ALA A 1 101 ? -7.314 -1.044 16.044 1.00 95.88 101 ALA A CA 1
ATOM 783 C C . ALA A 1 101 ? -7.551 -0.249 17.340 1.00 95.88 101 ALA A C 1
ATOM 785 O O . ALA A 1 101 ? -7.843 -0.838 18.380 1.00 95.88 101 ALA A O 1
ATOM 786 N N . GLY A 1 102 ? -7.502 1.085 17.272 1.00 94.81 102 GLY A N 1
ATOM 787 C CA . GLY A 1 102 ? -7.801 1.958 18.409 1.00 94.81 102 GLY A CA 1
ATOM 788 C C . GLY A 1 102 ? -9.239 1.803 18.909 1.00 94.81 102 GLY A C 1
ATOM 789 O O . GLY A 1 102 ? -9.460 1.653 20.109 1.00 94.81 102 GLY A O 1
ATOM 790 N N . ALA A 1 103 ? -10.214 1.755 17.998 1.00 94.38 103 ALA A N 1
ATOM 791 C CA . ALA A 1 103 ? -11.616 1.521 18.336 1.00 94.38 103 ALA A CA 1
ATOM 792 C C . ALA A 1 103 ? -11.838 0.133 18.961 1.00 94.38 103 ALA A C 1
ATOM 794 O O . ALA A 1 103 ? -12.609 0.009 19.909 1.00 94.38 103 ALA A O 1
ATOM 795 N N . ALA A 1 104 ? -11.134 -0.902 18.490 1.00 95.56 104 ALA A N 1
ATOM 796 C CA . ALA A 1 104 ? -11.195 -2.237 19.079 1.00 95.56 104 ALA A CA 1
ATOM 797 C C . ALA A 1 104 ? -10.653 -2.249 20.515 1.00 95.56 104 ALA A C 1
ATOM 799 O O . ALA A 1 104 ? -11.298 -2.792 21.410 1.00 95.56 104 ALA A O 1
ATOM 800 N N . LEU A 1 105 ? -9.514 -1.592 20.761 1.00 95.62 105 LEU A N 1
ATOM 801 C CA . LEU A 1 105 ? -8.958 -1.437 22.108 1.00 95.62 105 LEU A CA 1
ATOM 802 C C . LEU A 1 105 ? -9.905 -0.655 23.030 1.00 95.62 105 LEU A C 1
ATOM 804 O O . LEU A 1 105 ? -10.163 -1.083 24.155 1.00 95.62 105 LEU A O 1
ATOM 808 N N . GLY A 1 106 ? -10.477 0.450 22.545 1.00 92.94 106 GLY A N 1
ATOM 809 C CA . GLY A 1 106 ? -11.477 1.222 23.287 1.00 92.94 106 GLY A CA 1
ATOM 810 C C . GLY A 1 106 ? -12.718 0.395 23.631 1.00 92.94 106 GLY A C 1
ATOM 811 O O . GLY A 1 106 ? -13.205 0.442 24.764 1.00 92.94 106 GLY A O 1
ATOM 812 N N . LEU A 1 107 ? -13.186 -0.432 22.692 1.00 95.00 107 LEU A N 1
ATOM 813 C CA . LEU A 1 107 ? -14.324 -1.320 22.908 1.00 95.00 107 LEU A CA 1
ATOM 814 C C . LEU A 1 107 ? -14.024 -2.385 23.968 1.00 95.00 107 LEU A C 1
ATOM 816 O O . LEU A 1 107 ? -14.881 -2.642 24.811 1.00 95.00 107 LEU A O 1
ATOM 820 N N . ILE A 1 108 ? -12.816 -2.958 23.989 1.00 95.88 108 ILE A N 1
ATOM 821 C CA . ILE A 1 108 ? -12.390 -3.909 25.032 1.00 95.88 108 ILE A CA 1
ATOM 822 C C . ILE A 1 108 ? -12.474 -3.256 26.420 1.00 95.88 108 ILE A C 1
ATOM 824 O O . ILE A 1 108 ? -13.056 -3.830 27.343 1.00 95.88 108 ILE A O 1
ATOM 828 N N . ILE A 1 109 ? -11.966 -2.028 26.560 1.00 93.50 109 ILE A N 1
ATOM 829 C CA . ILE A 1 109 ? -11.996 -1.286 27.830 1.00 93.50 109 ILE A CA 1
ATOM 830 C C . ILE A 1 109 ? -13.441 -1.017 28.276 1.00 93.50 109 ILE A C 1
ATOM 832 O O . ILE A 1 109 ? -13.800 -1.268 29.430 1.00 93.50 109 ILE A O 1
ATOM 836 N N . ILE A 1 110 ? -14.293 -0.530 27.371 1.00 94.50 110 ILE A N 1
ATOM 837 C CA . ILE A 1 110 ? -15.693 -0.214 27.692 1.00 94.50 110 ILE A CA 1
ATOM 838 C C . ILE A 1 110 ? -16.494 -1.480 27.990 1.00 94.50 110 ILE A C 1
ATOM 840 O O . ILE A 1 110 ? -17.355 -1.451 28.862 1.00 94.50 110 ILE A O 1
ATOM 844 N N . THR A 1 111 ? -16.177 -2.603 27.346 1.00 94.44 111 THR A N 1
ATOM 845 C CA . THR A 1 111 ? -16.782 -3.904 27.665 1.00 94.44 111 THR A CA 1
ATOM 846 C C . THR A 1 111 ? -16.528 -4.275 29.126 1.00 94.44 111 THR A C 1
ATOM 848 O O . THR A 1 111 ? -17.460 -4.646 29.836 1.00 94.44 111 THR A O 1
ATOM 851 N N . GLY A 1 112 ? -15.296 -4.099 29.619 1.00 93.38 112 GLY A N 1
ATOM 852 C CA . GLY A 1 112 ? -14.974 -4.307 31.034 1.00 93.38 112 GLY A CA 1
ATOM 853 C C . GLY A 1 112 ? -15.782 -3.397 31.969 1.00 93.38 112 GLY A C 1
ATOM 854 O O . GLY A 1 112 ? -16.341 -3.866 32.962 1.00 93.38 112 GLY A O 1
ATOM 855 N N . ARG A 1 113 ? -15.916 -2.109 31.621 1.00 91.94 113 ARG A N 1
ATOM 856 C CA . ARG A 1 113 ? -16.742 -1.153 32.385 1.00 91.94 113 ARG A CA 1
ATOM 857 C C . ARG A 1 113 ? -18.224 -1.516 32.365 1.00 91.94 113 ARG A C 1
ATOM 859 O O . ARG A 1 113 ? -18.882 -1.376 33.389 1.00 91.94 113 ARG A O 1
ATOM 866 N N . LEU A 1 114 ? -18.736 -2.005 31.237 1.00 93.12 114 LEU A N 1
ATOM 867 C CA . LEU A 1 114 ? -20.124 -2.437 31.096 1.00 93.12 114 LEU A CA 1
ATOM 868 C C . LEU A 1 114 ? -20.411 -3.652 31.982 1.00 93.12 114 LEU A C 1
ATOM 870 O O . LEU A 1 114 ? -21.422 -3.670 32.675 1.00 93.12 114 LEU A O 1
ATOM 874 N N . ILE A 1 115 ? -19.496 -4.625 32.031 1.00 94.19 115 ILE A N 1
ATOM 875 C CA . ILE A 1 115 ? -19.610 -5.776 32.937 1.00 94.19 115 ILE A CA 1
ATOM 876 C C . ILE A 1 115 ? -19.648 -5.312 34.400 1.00 94.19 115 ILE A C 1
ATOM 878 O O . ILE A 1 115 ? -20.472 -5.800 35.171 1.00 94.19 115 ILE A O 1
ATOM 882 N N . ALA A 1 116 ? -18.790 -4.362 34.786 1.00 91.75 116 ALA A N 1
ATOM 883 C CA . ALA A 1 116 ? -18.787 -3.807 36.140 1.00 91.75 116 ALA A CA 1
ATOM 884 C C . ALA A 1 116 ? -20.089 -3.051 36.466 1.00 91.75 116 ALA A C 1
ATOM 886 O O . ALA A 1 116 ? -20.653 -3.246 37.538 1.00 91.75 116 ALA A O 1
ATOM 887 N N . ALA A 1 117 ? -20.603 -2.251 35.526 1.00 91.94 117 ALA A N 1
ATOM 888 C CA . ALA A 1 117 ? -21.864 -1.527 35.680 1.00 91.94 117 ALA A CA 1
ATOM 889 C C . ALA A 1 117 ? -23.069 -2.475 35.824 1.00 91.94 117 ALA A C 1
ATOM 891 O O . ALA A 1 117 ? -23.943 -2.234 36.650 1.00 91.94 117 ALA A O 1
ATOM 892 N N . ILE A 1 118 ? -23.094 -3.581 35.068 1.00 93.50 118 ILE A N 1
ATOM 893 C CA . ILE A 1 118 ? -24.145 -4.609 35.163 1.00 93.50 118 ILE A CA 1
ATOM 894 C C . ILE A 1 118 ? -24.092 -5.341 36.510 1.00 93.50 118 ILE A C 1
ATOM 896 O O . ILE A 1 118 ? -25.136 -5.660 37.072 1.00 93.50 118 ILE A O 1
ATOM 900 N N . ARG A 1 119 ? -22.890 -5.623 37.031 1.00 93.00 119 ARG A N 1
ATOM 901 C CA . ARG A 1 119 ? -22.721 -6.281 38.339 1.00 93.00 119 ARG A CA 1
ATOM 902 C C . ARG A 1 119 ? -23.161 -5.397 39.510 1.00 93.00 119 ARG A C 1
ATOM 904 O O . ARG A 1 119 ? -23.551 -5.938 40.541 1.00 93.00 119 ARG A O 1
ATOM 911 N N . GLY A 1 120 ? -23.125 -4.074 39.345 1.00 88.00 120 GLY A N 1
ATOM 912 C CA . GLY A 1 120 ? -23.463 -3.116 40.396 1.00 88.00 120 GLY A CA 1
ATOM 913 C C . GLY A 1 120 ? -22.460 -3.118 41.559 1.00 88.00 120 GLY A C 1
ATOM 914 O O . GLY A 1 120 ? -21.432 -3.794 41.515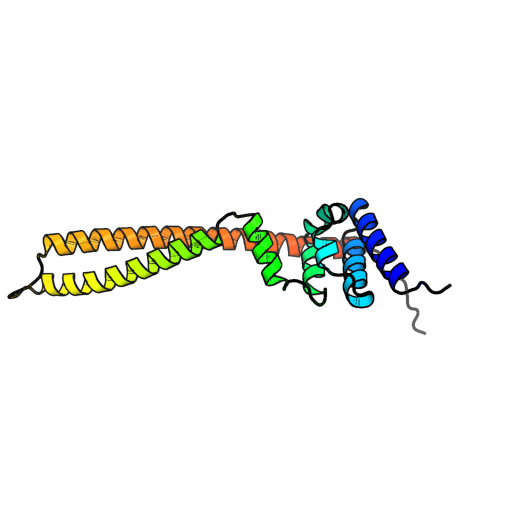 1.00 88.00 120 GLY A O 1
ATOM 915 N N . GLY A 1 121 ? -22.751 -2.330 42.597 1.00 89.25 121 GLY A N 1
ATOM 916 C CA . GLY A 1 121 ? -21.920 -2.194 43.801 1.00 89.25 121 GLY A CA 1
ATOM 917 C C . GLY A 1 121 ? -21.507 -0.752 44.105 1.00 89.25 121 GLY A C 1
ATOM 918 O O . GLY A 1 121 ? -21.762 0.166 43.323 1.00 89.25 121 GLY A O 1
ATOM 919 N N . GLU A 1 122 ? -20.867 -0.547 45.258 1.00 83.62 122 GLU A N 1
ATOM 920 C CA . GLU A 1 122 ? -20.307 0.755 45.639 1.00 83.62 122 GLU A CA 1
ATOM 921 C C . GLU A 1 122 ? -19.211 1.174 44.646 1.00 83.62 122 GLU A C 1
ATOM 923 O O . GLU A 1 122 ? -18.245 0.449 44.417 1.00 83.62 122 GLU A O 1
ATOM 928 N N . GLY A 1 123 ? -19.385 2.340 44.017 1.00 84.12 123 GLY A N 1
ATOM 929 C CA . GLY A 1 123 ? -18.469 2.851 42.992 1.00 84.12 123 GLY A CA 1
ATOM 930 C C . GLY A 1 123 ? -18.668 2.275 41.583 1.00 84.12 123 GLY A C 1
ATOM 931 O O . GLY A 1 123 ? -17.839 2.533 40.707 1.00 84.12 123 GLY A O 1
ATOM 932 N N . ALA A 1 124 ? -19.743 1.516 41.330 1.00 88.06 124 ALA A N 1
ATOM 933 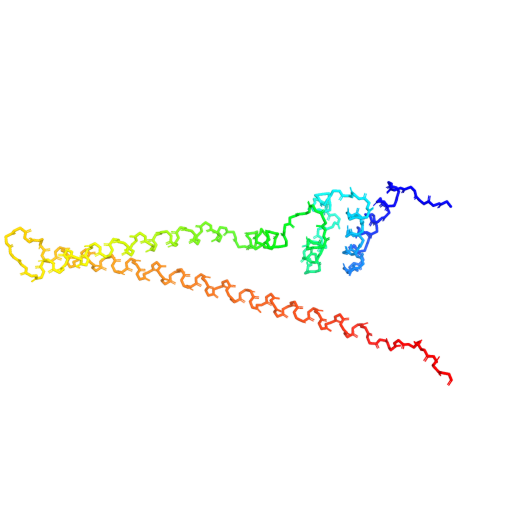C CA . ALA A 1 124 ? -20.048 1.023 39.989 1.00 88.06 124 ALA A CA 1
ATOM 934 C C . ALA A 1 124 ? -20.349 2.181 39.005 1.00 88.06 124 ALA A C 1
ATOM 936 O O . ALA A 1 124 ? -21.013 3.151 39.382 1.00 88.06 124 ALA A O 1
ATOM 937 N N . PRO A 1 125 ? -19.885 2.105 37.741 1.00 87.75 125 PRO A N 1
ATOM 938 C CA . PRO A 1 125 ? -20.199 3.109 36.724 1.00 87.75 125 PRO A CA 1
ATOM 939 C C . PRO A 1 125 ? -21.701 3.167 36.413 1.00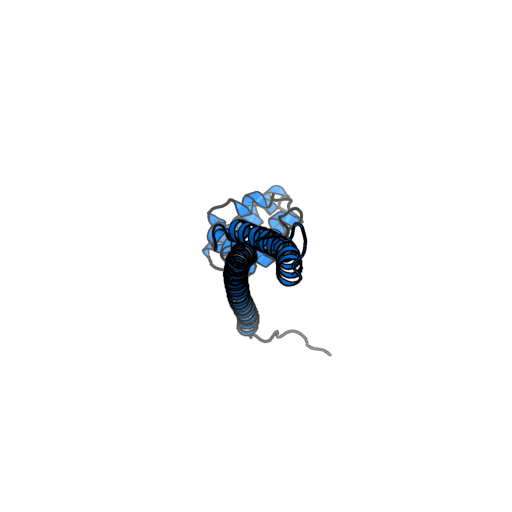 87.75 125 PRO A C 1
ATOM 941 O O . PRO A 1 125 ? -22.375 2.139 36.456 1.00 87.75 125 PRO A O 1
ATOM 944 N N . ASP A 1 126 ? -22.203 4.337 36.006 1.00 93.50 126 ASP A N 1
ATOM 945 C CA . ASP A 1 126 ? -23.597 4.483 35.572 1.00 93.50 126 ASP A CA 1
ATOM 946 C C . ASP A 1 126 ? -23.913 3.569 34.375 1.00 93.50 126 ASP A C 1
ATOM 948 O O . ASP A 1 126 ? -23.228 3.603 33.344 1.00 93.50 126 ASP A O 1
ATOM 952 N N . LEU A 1 127 ? -24.946 2.734 34.514 1.00 92.31 127 LEU A N 1
ATOM 953 C CA . LEU A 1 127 ? -25.270 1.696 33.537 1.00 92.31 127 LEU A CA 1
ATOM 954 C C . LEU A 1 127 ? -25.761 2.288 32.216 1.00 92.31 127 LEU A C 1
ATOM 956 O O . LEU A 1 127 ? -25.328 1.839 31.154 1.00 92.31 127 LEU A O 1
ATOM 960 N N . GLN A 1 128 ? -26.636 3.294 32.263 1.00 94.19 128 GLN A N 1
ATOM 961 C CA . GLN A 1 128 ? -27.221 3.884 31.061 1.00 94.19 128 GLN A CA 1
ATOM 962 C C . GLN A 1 128 ? -26.152 4.597 30.227 1.00 94.19 128 GLN A C 1
ATOM 964 O O . GLN A 1 128 ? -26.036 4.355 29.023 1.00 94.19 128 GLN A O 1
ATOM 969 N N . GLN A 1 129 ? -25.319 5.414 30.870 1.00 92.75 129 GLN A N 1
ATOM 970 C CA . GLN A 1 129 ? -24.206 6.102 30.229 1.00 92.75 129 GLN A CA 1
ATOM 971 C C . GLN A 1 129 ? -23.169 5.110 29.687 1.00 92.75 129 GLN A C 1
ATOM 973 O O . GLN A 1 129 ? -22.667 5.273 28.572 1.00 92.75 129 GLN A O 1
ATOM 978 N N . THR A 1 130 ? -22.853 4.050 30.439 1.00 94.19 130 THR A N 1
ATOM 979 C CA . THR A 1 130 ? -21.893 3.025 29.998 1.00 94.19 130 THR A CA 1
ATOM 980 C C . THR A 1 130 ? -22.424 2.233 28.804 1.00 94.19 130 THR A C 1
ATOM 982 O O . THR A 1 130 ? -21.673 1.977 27.861 1.00 94.19 130 THR A O 1
ATOM 985 N N . LEU A 1 131 ? -23.719 1.906 28.787 1.00 95.25 131 LEU A N 1
ATOM 986 C CA . LEU A 1 131 ? -24.367 1.222 27.671 1.00 95.25 131 LEU A CA 1
ATOM 987 C C . LEU A 1 131 ? -24.403 2.096 26.409 1.00 95.25 131 LEU A C 1
ATOM 989 O O . LEU A 1 131 ? -24.103 1.609 25.317 1.00 95.25 131 LEU A O 1
ATOM 993 N N . GLN A 1 132 ? -24.698 3.391 26.548 1.00 95.06 132 GLN A N 1
ATOM 994 C CA . GLN A 1 132 ? -24.654 4.335 25.429 1.00 95.06 132 GLN A CA 1
ATOM 995 C C . GLN A 1 132 ? -23.237 4.445 24.846 1.00 95.06 132 GLN A C 1
ATOM 997 O O . GLN A 1 132 ? -23.054 4.330 23.632 1.00 95.06 132 GLN A O 1
ATOM 1002 N N . ASN A 1 133 ? -22.224 4.596 25.704 1.00 93.44 133 ASN A N 1
ATOM 1003 C CA . ASN A 1 133 ? -20.822 4.645 25.286 1.00 93.44 133 ASN A CA 1
ATOM 1004 C C . ASN A 1 133 ? -20.388 3.354 24.584 1.00 93.44 133 ASN A C 1
ATOM 1006 O O . ASN A 1 133 ? -19.696 3.412 23.565 1.00 93.44 133 ASN A O 1
ATOM 1010 N N . PHE A 1 134 ? -20.815 2.195 25.089 1.00 95.56 134 PHE A N 1
ATOM 1011 C CA . PHE A 1 134 ? -20.572 0.909 24.441 1.00 95.56 134 PHE A CA 1
ATOM 1012 C C . PHE A 1 134 ? -21.188 0.865 23.040 1.00 95.56 134 PHE A C 1
ATOM 1014 O O . PHE A 1 134 ? -20.489 0.538 22.082 1.00 95.56 134 PHE A O 1
ATOM 1021 N N . GLY A 1 135 ? -22.457 1.258 22.901 1.00 95.94 135 GLY A N 1
ATOM 1022 C CA . GLY A 1 135 ? -23.150 1.283 21.613 1.00 95.94 135 GLY A CA 1
ATOM 1023 C C . GLY A 1 135 ? -22.451 2.168 20.578 1.00 95.94 135 GLY A C 1
ATOM 1024 O O . GLY A 1 135 ? -22.242 1.737 19.444 1.00 95.94 135 GLY A O 1
ATOM 1025 N N . ILE A 1 136 ? -22.017 3.370 20.975 1.00 94.62 136 ILE A N 1
ATOM 1026 C CA . ILE A 1 136 ? -21.292 4.295 20.089 1.00 94.62 136 ILE A CA 1
ATOM 1027 C C . ILE A 1 136 ? -19.965 3.681 19.623 1.00 94.62 136 ILE A C 1
ATOM 1029 O O . ILE A 1 136 ? -19.669 3.690 18.428 1.00 94.62 136 ILE A O 1
ATOM 1033 N N . ASN A 1 137 ? -19.179 3.107 20.538 1.00 94.06 137 ASN A N 1
ATOM 1034 C CA . ASN A 1 137 ? -17.882 2.513 20.198 1.00 94.06 137 ASN A CA 1
ATOM 1035 C C . ASN A 1 137 ? -18.034 1.257 19.329 1.00 94.06 137 ASN A C 1
ATOM 1037 O O . ASN A 1 137 ? -17.289 1.085 18.364 1.00 94.06 137 ASN A O 1
ATOM 1041 N N . ALA A 1 138 ? -19.024 0.410 19.623 1.00 96.06 138 ALA A N 1
ATOM 1042 C CA . ALA A 1 138 ? -19.329 -0.771 18.823 1.00 96.06 138 ALA A CA 1
ATOM 1043 C C . ALA A 1 138 ? -19.761 -0.382 17.401 1.00 96.06 138 ALA A C 1
ATOM 1045 O O . ALA A 1 138 ? -19.269 -0.953 16.428 1.00 96.06 138 ALA A O 1
ATOM 1046 N N . GLY A 1 139 ? -20.627 0.630 17.271 1.00 96.50 139 GLY A N 1
ATOM 1047 C CA . GLY A 1 139 ? -21.061 1.159 15.979 1.00 96.50 139 GLY A CA 1
ATOM 1048 C C . GLY A 1 139 ? -19.910 1.763 15.172 1.00 96.50 139 GLY A C 1
ATOM 1049 O O . GLY A 1 139 ? -19.765 1.463 13.986 1.00 96.50 139 GLY A O 1
ATOM 1050 N N . ALA A 1 140 ? -19.049 2.556 15.816 1.00 94.75 140 ALA A N 1
ATOM 1051 C CA . ALA A 1 140 ? -17.864 3.129 15.182 1.00 94.75 140 ALA A CA 1
ATOM 1052 C C . ALA A 1 140 ? -16.904 2.038 14.680 1.00 94.75 140 ALA A C 1
ATOM 1054 O O . ALA A 1 140 ? -16.476 2.079 13.525 1.00 94.75 140 ALA A O 1
ATOM 1055 N N . LEU A 1 141 ? -16.615 1.028 15.509 1.00 96.69 141 LEU A N 1
ATOM 1056 C CA . LEU A 1 141 ? -15.773 -0.100 15.114 1.00 96.69 141 LEU A CA 1
ATOM 1057 C C . LEU A 1 141 ? -16.385 -0.872 13.940 1.00 96.69 141 LEU A C 1
ATOM 1059 O O . LEU A 1 141 ? -15.685 -1.166 12.973 1.00 96.69 141 LEU A O 1
ATOM 1063 N N . ALA A 1 142 ? -17.687 -1.166 13.990 1.00 96.94 142 ALA A N 1
ATOM 1064 C CA . ALA A 1 142 ? -18.382 -1.870 12.916 1.00 96.94 142 ALA A CA 1
ATOM 1065 C C . ALA A 1 142 ? -18.291 -1.111 11.582 1.00 96.94 142 ALA A C 1
ATOM 1067 O O . ALA A 1 142 ? -17.989 -1.714 10.548 1.00 96.94 142 ALA A O 1
ATOM 1068 N N . LEU A 1 143 ? -18.484 0.213 11.601 1.00 96.88 143 LEU A N 1
ATOM 1069 C CA . LEU A 1 143 ? -18.350 1.060 10.417 1.00 96.88 143 LEU A CA 1
ATOM 1070 C C . LEU A 1 143 ? -16.916 1.049 9.867 1.00 96.88 143 LEU A C 1
ATOM 1072 O O . LEU A 1 143 ? -16.720 0.869 8.664 1.00 96.88 143 LEU A O 1
ATOM 1076 N N . LEU A 1 144 ? -15.913 1.212 10.732 1.00 96.25 144 LEU A N 1
ATOM 1077 C CA . LEU A 1 144 ? -14.503 1.221 10.333 1.00 96.25 144 LEU A CA 1
ATOM 1078 C C . LEU A 1 144 ? -14.074 -0.121 9.728 1.00 96.25 144 LEU A C 1
ATOM 1080 O O . LEU A 1 144 ? -13.488 -0.151 8.643 1.00 96.25 144 LEU A O 1
ATOM 1084 N N . VAL A 1 145 ? -14.442 -1.232 10.370 1.00 95.69 145 VAL A N 1
ATOM 1085 C CA . VAL A 1 145 ? -14.173 -2.587 9.869 1.00 95.69 145 VAL A CA 1
ATOM 1086 C C . VAL A 1 145 ? -14.875 -2.824 8.532 1.00 95.69 145 VAL A C 1
ATOM 1088 O O . VAL A 1 145 ? -14.268 -3.373 7.611 1.00 95.69 145 VAL A O 1
ATOM 1091 N N . PHE A 1 146 ? -16.124 -2.374 8.376 1.00 96.62 146 PHE A N 1
ATOM 1092 C CA . PHE A 1 146 ? -16.844 -2.459 7.105 1.00 96.62 146 PHE A CA 1
ATOM 1093 C C . PHE A 1 146 ? -16.129 -1.694 5.983 1.00 96.62 146 PHE A C 1
ATOM 1095 O O . PHE A 1 146 ? -15.937 -2.237 4.890 1.00 96.62 146 PHE A O 1
ATOM 1102 N N . LEU A 1 147 ? -15.705 -0.453 6.244 1.00 94.81 147 LEU A N 1
ATOM 1103 C CA . LEU A 1 147 ? -14.978 0.367 5.274 1.00 94.81 147 LEU A CA 1
ATOM 1104 C C . LEU A 1 147 ? -13.643 -0.277 4.885 1.00 94.81 147 LEU A C 1
ATOM 1106 O O . LEU A 1 147 ? -13.333 -0.367 3.695 1.00 94.81 147 LEU A O 1
ATOM 1110 N N . LEU A 1 148 ? -12.895 -0.795 5.862 1.00 93.06 148 LEU A N 1
ATOM 1111 C CA . LEU A 1 148 ? -11.633 -1.489 5.626 1.00 93.06 148 LEU A CA 1
ATOM 1112 C C . LEU A 1 148 ? -11.840 -2.767 4.796 1.00 93.06 148 LEU A C 1
ATOM 1114 O O . LEU A 1 148 ? -11.132 -3.000 3.817 1.00 93.06 148 LEU A O 1
ATOM 1118 N N . ALA A 1 149 ? -12.853 -3.573 5.124 1.00 93.50 149 ALA A N 1
ATOM 1119 C CA . ALA A 1 149 ? -13.186 -4.784 4.378 1.00 93.50 149 ALA A CA 1
ATOM 1120 C C . ALA A 1 149 ? -13.621 -4.476 2.937 1.00 93.50 149 ALA A C 1
ATOM 1122 O O . ALA A 1 149 ? -13.227 -5.182 2.003 1.00 93.50 149 ALA A O 1
ATOM 1123 N N . ARG A 1 150 ? -14.406 -3.411 2.731 1.00 93.19 150 ARG A N 1
ATOM 1124 C CA . ARG A 1 150 ? -14.780 -2.923 1.396 1.00 93.19 150 ARG A CA 1
ATOM 1125 C C . ARG A 1 150 ? -13.545 -2.533 0.589 1.00 93.19 150 ARG A C 1
ATOM 1127 O O . ARG A 1 150 ? -13.488 -2.865 -0.595 1.00 93.19 150 ARG A O 1
ATOM 1134 N N . ASP A 1 151 ? -12.574 -1.871 1.210 1.00 88.69 151 ASP A N 1
ATOM 1135 C CA . ASP A 1 151 ? -11.358 -1.441 0.522 1.00 88.69 151 ASP A CA 1
ATOM 1136 C C . ASP A 1 151 ? -10.476 -2.630 0.124 1.00 88.69 151 ASP A C 1
ATOM 1138 O O . ASP A 1 151 ? -10.071 -2.759 -1.030 1.00 88.69 151 ASP A O 1
ATOM 1142 N N . GLN A 1 152 ? -10.290 -3.590 1.032 1.00 89.56 152 GLN A N 1
ATOM 1143 C CA . GLN A 1 152 ? -9.556 -4.828 0.748 1.00 89.56 152 GLN A CA 1
ATOM 1144 C C . GLN A 1 152 ? -10.217 -5.648 -0.374 1.00 89.56 152 GLN A C 1
ATOM 1146 O O . GLN A 1 152 ? -9.530 -6.235 -1.209 1.00 89.56 152 GLN A O 1
ATOM 1151 N N . ARG A 1 153 ? -11.557 -5.675 -0.438 1.00 90.75 153 ARG A N 1
ATOM 1152 C CA . ARG A 1 153 ? -12.291 -6.334 -1.533 1.00 90.75 153 ARG A CA 1
ATOM 1153 C C . ARG A 1 153 ? -12.073 -5.648 -2.882 1.00 90.75 153 ARG A C 1
ATOM 1155 O O . ARG A 1 153 ? -12.021 -6.352 -3.885 1.00 90.75 153 ARG A O 1
ATOM 1162 N N . ARG A 1 154 ? -11.951 -4.315 -2.927 1.00 85.44 154 ARG A N 1
ATOM 1163 C CA . ARG A 1 154 ? -11.651 -3.575 -4.168 1.00 85.44 154 ARG A CA 1
ATOM 1164 C C . ARG A 1 154 ? -10.259 -3.922 -4.689 1.00 85.44 154 ARG A C 1
ATOM 1166 O O . ARG A 1 154 ? -10.155 -4.350 -5.832 1.00 85.44 154 ARG A O 1
ATOM 1173 N N . LYS A 1 155 ? -9.249 -3.908 -3.814 1.00 81.81 155 LYS A N 1
ATOM 1174 C CA . LYS A 1 155 ? -7.871 -4.302 -4.161 1.00 81.81 155 LYS A CA 1
ATOM 1175 C C . LYS A 1 155 ? -7.791 -5.718 -4.727 1.00 81.81 155 LYS A C 1
ATOM 1177 O O . LYS A 1 155 ? -7.185 -5.939 -5.764 1.00 81.81 155 LYS A O 1
ATOM 1182 N N . LYS A 1 156 ? -8.454 -6.687 -4.082 1.00 86.81 156 LYS A N 1
ATOM 1183 C CA . LYS A 1 156 ? -8.480 -8.079 -4.567 1.00 86.81 156 LYS A CA 1
ATOM 1184 C C . LYS A 1 156 ? -9.112 -8.214 -5.955 1.00 86.81 156 LYS A C 1
ATOM 1186 O O . LYS A 1 156 ? -8.676 -9.052 -6.734 1.00 86.81 156 LYS A O 1
ATOM 1191 N N . ARG A 1 157 ? -10.143 -7.417 -6.260 1.00 86.44 157 ARG A N 1
ATOM 1192 C CA . ARG A 1 157 ? -10.778 -7.416 -7.587 1.00 86.44 157 ARG A CA 1
ATOM 1193 C C . ARG A 1 157 ? -9.845 -6.846 -8.647 1.00 86.44 157 ARG A C 1
ATOM 1195 O O . ARG A 1 157 ? -9.732 -7.449 -9.702 1.00 86.44 157 ARG A O 1
ATOM 1202 N N . GLU A 1 158 ? -9.171 -5.739 -8.353 1.00 80.56 158 GLU A N 1
ATOM 1203 C CA . GLU A 1 158 ? -8.195 -5.130 -9.265 1.00 80.56 158 GLU A CA 1
ATOM 1204 C C . GLU A 1 158 ? -7.018 -6.069 -9.541 1.00 80.56 158 GLU A C 1
ATOM 1206 O O . GLU A 1 158 ? -6.701 -6.314 -10.700 1.00 80.56 158 GLU A O 1
ATOM 1211 N N . LEU A 1 159 ? -6.446 -6.686 -8.502 1.00 80.25 159 LEU A N 1
ATOM 1212 C CA . LEU A 1 159 ? -5.385 -7.686 -8.662 1.00 80.25 159 LEU A CA 1
ATOM 1213 C C . LEU A 1 159 ? -5.832 -8.878 -9.519 1.00 80.25 159 LEU A C 1
ATOM 1215 O O . LEU A 1 159 ? -5.082 -9.328 -10.374 1.00 80.25 159 LEU A O 1
ATOM 1219 N N . GLY A 1 160 ? -7.065 -9.364 -9.337 1.00 83.06 160 GLY A N 1
ATOM 1220 C CA . GLY A 1 160 ? -7.597 -10.463 -10.147 1.00 83.06 160 GLY A CA 1
ATOM 1221 C C . GLY A 1 160 ? -7.851 -10.096 -11.614 1.00 83.06 160 GLY A C 1
ATOM 1222 O O . GLY A 1 160 ? -7.823 -10.978 -12.471 1.00 83.06 160 GLY A O 1
ATOM 1223 N N . VAL A 1 161 ? -8.102 -8.818 -11.919 1.00 78.56 161 VAL A N 1
ATOM 1224 C CA . VAL A 1 161 ? -8.172 -8.326 -13.306 1.00 78.56 161 VAL A CA 1
ATOM 1225 C C . VAL A 1 161 ? -6.772 -8.286 -13.910 1.00 78.56 161 VAL A C 1
ATOM 1227 O O . VAL A 1 161 ? -6.583 -8.844 -14.984 1.00 78.56 161 VAL A O 1
ATOM 1230 N N . ILE A 1 162 ? -5.793 -7.737 -13.186 1.00 73.12 162 ILE A N 1
ATOM 1231 C CA . ILE A 1 162 ? -4.390 -7.680 -13.625 1.00 73.12 162 ILE A CA 1
ATOM 1232 C C . ILE A 1 162 ? -3.847 -9.089 -13.894 1.00 73.12 162 ILE A C 1
ATOM 1234 O O . ILE A 1 162 ? -3.333 -9.347 -14.974 1.00 73.12 162 ILE A O 1
ATOM 1238 N N . GLU A 1 163 ? -4.043 -10.042 -12.977 1.00 76.25 163 GLU A N 1
ATOM 1239 C CA . GLU A 1 163 ? -3.578 -11.424 -13.167 1.00 76.25 163 GLU A CA 1
ATOM 1240 C C . GLU A 1 163 ? -4.224 -12.085 -14.400 1.00 76.25 163 GLU A C 1
ATOM 1242 O O . GLU A 1 163 ? -3.588 -12.859 -15.118 1.00 76.25 163 GLU A O 1
ATOM 1247 N N . ARG A 1 164 ? -5.501 -11.787 -14.675 1.00 81.69 164 ARG A N 1
ATOM 1248 C CA . ARG A 1 164 ? -6.175 -12.270 -15.888 1.00 81.69 164 ARG A CA 1
ATOM 1249 C C . ARG A 1 164 ? -5.586 -11.643 -17.145 1.00 81.69 164 ARG A C 1
ATOM 1251 O O . ARG A 1 164 ? -5.349 -12.373 -18.102 1.00 81.69 164 ARG A O 1
ATOM 1258 N N . GLU A 1 165 ? -5.354 -10.336 -17.143 1.00 75.25 165 GLU A N 1
ATOM 1259 C CA . GLU A 1 165 ? -4.721 -9.622 -18.256 1.00 75.25 165 GLU A CA 1
ATOM 1260 C C . GLU A 1 165 ? -3.306 -10.153 -18.520 1.00 75.25 165 GLU A C 1
ATOM 1262 O O . GLU A 1 165 ? -2.971 -10.445 -19.664 1.00 75.25 165 GLU A O 1
ATOM 1267 N N . GLU A 1 166 ? -2.515 -10.408 -17.476 1.00 73.06 166 GLU A N 1
ATOM 1268 C CA . GLU A 1 166 ? -1.189 -11.027 -17.589 1.00 73.06 166 GLU A CA 1
ATOM 1269 C C . GLU A 1 166 ? -1.247 -12.445 -18.172 1.00 73.06 166 GLU A C 1
ATOM 1271 O O . GLU A 1 166 ? -0.433 -12.807 -19.024 1.00 73.06 166 GLU A O 1
ATOM 1276 N N . ARG A 1 167 ? -2.209 -13.272 -17.738 1.00 73.50 167 ARG A N 1
ATOM 1277 C CA . ARG A 1 167 ? -2.408 -14.619 -18.301 1.00 73.50 167 ARG A CA 1
ATOM 1278 C C . ARG A 1 167 ? -2.795 -14.560 -19.779 1.00 73.50 167 ARG A C 1
ATOM 1280 O O . ARG A 1 167 ? -2.288 -15.362 -20.556 1.00 73.50 167 ARG A O 1
ATOM 1287 N N . LEU A 1 168 ? -3.668 -13.630 -20.168 1.00 75.75 168 LEU A N 1
ATOM 1288 C CA . LEU A 1 168 ? -4.073 -13.439 -21.564 1.00 75.75 168 LEU A CA 1
ATOM 1289 C C . LEU A 1 168 ? -2.915 -12.926 -22.427 1.00 75.75 168 LEU A C 1
ATOM 1291 O O . LEU A 1 168 ? -2.719 -13.439 -23.525 1.00 75.75 168 LEU A O 1
ATOM 1295 N N . ALA A 1 169 ? -2.108 -11.995 -21.913 1.00 65.25 169 ALA A N 1
ATOM 1296 C CA . ALA A 1 169 ? -0.910 -11.515 -22.596 1.00 65.25 169 ALA A CA 1
ATOM 1297 C C . ALA A 1 169 ? 0.084 -12.659 -22.859 1.00 65.25 169 ALA A C 1
ATOM 1299 O O . ALA A 1 169 ? 0.559 -12.819 -23.979 1.00 65.25 169 ALA A O 1
ATOM 1300 N N . LYS A 1 170 ? 0.331 -13.527 -21.866 1.00 69.94 170 LYS A N 1
ATOM 1301 C CA . LYS A 1 170 ? 1.190 -14.716 -22.041 1.00 69.94 170 LYS A CA 1
ATOM 1302 C C . LYS A 1 170 ? 0.663 -15.693 -23.096 1.00 69.94 170 LYS A C 1
ATOM 1304 O O . LYS A 1 170 ? 1.460 -16.336 -23.769 1.00 69.94 170 LYS A O 1
ATOM 1309 N N . LEU A 1 171 ? -0.658 -15.820 -23.230 1.00 72.19 171 LEU A N 1
ATOM 1310 C CA . LEU A 1 171 ? -1.278 -16.688 -24.236 1.00 72.19 171 LEU A CA 1
ATOM 1311 C C . LEU A 1 171 ? -1.189 -16.093 -25.648 1.00 72.19 171 LEU A C 1
ATOM 1313 O O . LEU A 1 171 ? -0.902 -16.835 -26.581 1.00 72.19 171 LEU A O 1
ATOM 1317 N N . GLN A 1 172 ? -1.369 -14.777 -25.811 1.00 58.72 172 GLN A N 1
ATOM 1318 C CA . GLN A 1 172 ? -1.184 -14.112 -27.110 1.00 58.72 172 GLN A CA 1
ATOM 1319 C C . GLN A 1 172 ? 0.251 -14.262 -27.633 1.00 58.72 172 GLN A C 1
ATOM 1321 O O . GLN A 1 172 ? 0.444 -14.564 -28.806 1.00 58.72 172 GLN A O 1
ATOM 1326 N N . VAL A 1 173 ? 1.250 -14.178 -26.748 1.00 54.62 173 VAL A N 1
ATOM 1327 C CA . VAL A 1 173 ? 2.664 -14.411 -27.100 1.00 54.62 173 VAL A CA 1
ATOM 1328 C C . VAL A 1 173 ? 2.913 -15.840 -27.615 1.00 54.62 173 VAL A C 1
ATOM 1330 O O . VAL A 1 173 ? 3.795 -16.051 -28.444 1.00 54.62 173 VAL A O 1
ATOM 1333 N N . GLN A 1 174 ? 2.138 -16.834 -27.165 1.00 53.84 174 GLN A N 1
ATOM 1334 C CA . GLN A 1 174 ? 2.248 -18.208 -27.670 1.00 53.84 174 GLN A CA 1
ATOM 1335 C C . GLN A 1 174 ? 1.599 -18.402 -29.045 1.00 53.84 174 GLN A C 1
ATOM 1337 O O . GLN A 1 174 ? 2.104 -19.200 -29.834 1.00 53.84 174 GLN A O 1
ATOM 1342 N N . ASP A 1 175 ? 0.518 -17.683 -29.343 1.00 54.66 175 ASP A N 1
ATOM 1343 C CA . ASP A 1 175 ? -0.214 -17.827 -30.609 1.00 54.66 175 ASP A CA 1
ATOM 1344 C C . ASP A 1 175 ? 0.506 -17.106 -31.768 1.00 54.66 175 ASP A C 1
ATOM 1346 O O . ASP A 1 175 ? 0.607 -17.635 -32.876 1.00 54.66 175 ASP A O 1
ATOM 1350 N N . ASP A 1 176 ? 1.168 -15.974 -31.487 1.00 47.75 176 ASP A N 1
ATOM 1351 C CA . ASP A 1 176 ? 2.053 -15.288 -32.446 1.00 47.75 176 ASP A CA 1
ATOM 1352 C C . ASP A 1 176 ? 3.364 -16.069 -32.728 1.00 47.75 176 ASP A C 1
ATOM 1354 O O . ASP A 1 176 ? 4.082 -15.786 -33.692 1.00 47.75 176 ASP A O 1
ATOM 1358 N N . GLY A 1 177 ? 3.652 -17.109 -31.930 1.00 45.25 177 GLY A N 1
ATOM 1359 C CA . GLY A 1 177 ? 4.740 -18.080 -32.112 1.00 45.25 177 GLY A CA 1
ATOM 1360 C C . GLY A 1 177 ? 4.386 -19.289 -32.993 1.00 45.25 177 GLY A C 1
ATOM 1361 O O . GLY A 1 177 ? 5.220 -20.175 -33.185 1.00 45.25 177 GLY A O 1
ATOM 1362 N N . GLY A 1 178 ? 3.179 -19.336 -33.567 1.00 41.16 178 GLY A N 1
ATOM 1363 C CA . GLY A 1 178 ? 2.660 -20.426 -34.403 1.00 41.16 178 GLY A CA 1
ATOM 1364 C C . GLY A 1 178 ? 3.284 -20.586 -35.799 1.00 41.16 178 GLY A C 1
ATOM 1365 O O . GLY A 1 178 ? 2.607 -21.048 -36.718 1.00 41.16 178 GLY A O 1
ATOM 1366 N N . ARG A 1 179 ? 4.564 -20.242 -36.001 1.00 41.94 179 ARG A N 1
ATOM 1367 C CA . ARG A 1 179 ? 5.343 -20.775 -37.133 1.00 41.94 179 ARG A CA 1
ATOM 1368 C C . ARG A 1 179 ? 6.140 -21.984 -36.639 1.00 41.94 179 ARG A C 1
ATOM 1370 O O . ARG A 1 179 ? 7.020 -21.804 -35.800 1.00 41.94 179 ARG A O 1
ATOM 1377 N N . PRO A 1 180 ? 5.874 -23.209 -37.134 1.00 42.81 180 PRO A N 1
ATOM 1378 C CA . PRO A 1 180 ? 6.632 -24.376 -36.713 1.00 42.81 180 PRO A CA 1
ATOM 1379 C C . PRO A 1 180 ? 8.112 -24.183 -37.052 1.00 42.81 180 PRO A C 1
ATOM 1381 O O . PRO A 1 180 ? 8.481 -23.953 -38.205 1.00 42.81 180 PRO A O 1
ATOM 1384 N N . SER A 1 181 ? 8.939 -24.274 -36.011 1.00 47.75 181 SER A N 1
ATOM 1385 C CA . SER A 1 181 ? 10.392 -24.380 -36.091 1.00 47.75 181 SER A CA 1
ATOM 1386 C C . SER A 1 181 ? 10.756 -25.591 -36.951 1.00 47.75 181 SER A C 1
ATOM 1388 O O . SER A 1 181 ? 10.690 -26.738 -36.509 1.00 47.75 181 SER A O 1
ATOM 1390 N N . ALA A 1 182 ? 11.090 -25.339 -38.214 1.00 46.41 182 ALA A N 1
ATOM 1391 C CA . ALA A 1 182 ? 11.652 -26.333 -39.110 1.00 46.41 182 ALA A CA 1
ATOM 1392 C C . ALA A 1 182 ? 13.177 -26.306 -38.974 1.00 46.41 182 ALA A C 1
ATOM 1394 O O . ALA A 1 182 ? 13.864 -25.666 -39.764 1.00 46.41 182 ALA A O 1
ATOM 1395 N N . ALA A 1 183 ? 13.703 -26.997 -37.964 1.00 43.59 183 ALA A N 1
ATOM 1396 C CA . ALA A 1 183 ? 15.095 -27.433 -37.964 1.00 43.59 183 ALA A CA 1
ATOM 1397 C C . ALA A 1 183 ? 15.299 -28.621 -37.014 1.00 43.59 183 ALA A C 1
ATOM 1399 O O . ALA A 1 183 ? 15.457 -28.439 -35.811 1.00 43.59 183 ALA A O 1
ATOM 1400 N N . SER A 1 184 ? 15.316 -29.834 -37.570 1.00 33.91 184 SER A N 1
ATOM 1401 C CA . SER A 1 184 ? 16.421 -30.788 -37.377 1.00 33.91 184 SER A CA 1
ATOM 1402 C C . SER A 1 184 ? 16.163 -32.067 -38.187 1.00 33.91 184 SER A C 1
ATOM 1404 O O . SER A 1 184 ? 15.144 -32.722 -37.954 1.00 33.91 184 SER A O 1
ATOM 1406 N N . PRO A 1 185 ? 17.052 -32.469 -39.113 1.00 47.03 185 PRO A N 1
ATOM 1407 C CA . PRO A 1 185 ? 17.142 -33.855 -39.530 1.00 47.03 185 PRO A CA 1
ATOM 1408 C C . PRO A 1 185 ? 18.067 -34.598 -38.553 1.00 47.03 185 PRO A C 1
ATOM 1410 O O . PRO A 1 185 ? 19.257 -34.302 -38.453 1.00 47.03 185 PRO A O 1
ATOM 1413 N N . ALA A 1 186 ? 17.509 -35.556 -37.818 1.00 39.66 186 ALA A N 1
ATOM 1414 C CA . ALA A 1 186 ? 18.282 -36.648 -37.226 1.00 39.66 186 ALA A CA 1
ATOM 1415 C C . ALA A 1 186 ? 18.369 -37.801 -38.260 1.00 39.66 186 ALA A C 1
ATOM 1417 O O . ALA A 1 186 ? 17.544 -37.821 -39.174 1.00 39.66 186 ALA A O 1
ATOM 1418 N N . PRO A 1 187 ? 19.374 -38.687 -38.146 1.00 46.34 187 PRO A N 1
ATOM 1419 C CA . PRO A 1 187 ? 20.181 -39.234 -39.247 1.00 46.34 187 PRO A CA 1
ATOM 1420 C C . PRO A 1 187 ? 19.428 -40.000 -40.337 1.00 46.34 187 PRO A C 1
ATOM 1422 O O . PRO A 1 187 ? 18.471 -40.736 -40.007 1.00 46.34 187 PRO A O 1
#